Protein 1EOM (pdb70)

Secondary structure (DSSP, 8-state):
--EEEEEEE-S-SSTTS-GGG--SS--EEEEESS-HHHHH-TTSS-TTSGGGTTSSSHHHHHHHHHHHHTTT-EEEEEEE--GGGGSSSGGGSSSHHHHHHHHIIIIIIIT--SEEEEE-----PPPSSPPPP--HHHHSSSS--TTS----HHHHHHHHHHTTTSSTTSSSS-EEEEEE-TTSTTHHHHHHHHTTT-SEEEE--TT--HHHHHHHHHHHHHTS---GGGEEEEE-TTTSS-HHHHHHHHH---TTS---EEEETTGGG-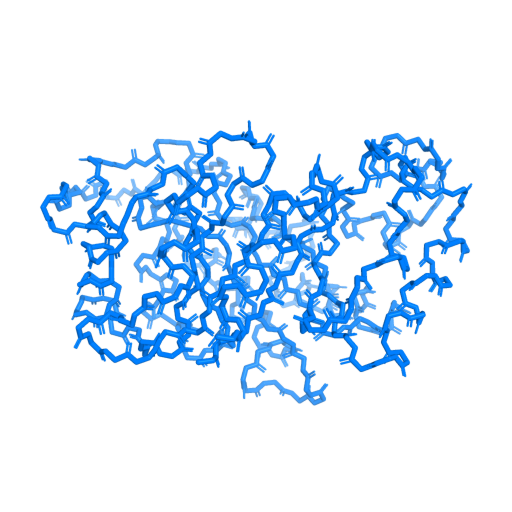HHHHHHHHHHHH-

Structure (mmCIF, N/CA/C/O backbone):
data_1EOM
#
_entry.id   1EOM
#
_cell.length_a   68.994
_cell.length_b   117.456
_cell.length_c   40.156
_cell.angle_alpha   90.00
_cell.angle_beta   90.00
_cell.angle_gamma   90.00
#
_symmetry.space_group_name_H-M   'P 21 21 21'
#
loop_
_entity.id
_entity.type
_entity.pdbx_description
1 polymer 'ENDO-BETA-N-ACETYLGLUCOSAMINIDASE F3'
2 branched beta-D-galactopyranose-(1-4)-2-acetamido-2-deoxy-beta-D-glucopyranose-(1-2)-alpha-D-mannopyranose-(1-3)-[beta-D-galactopyranose-(1-4)-2-acetamido-2-deoxy-beta-D-glucopyranose-(1-2)-alpha-D-mannopyranose-(1-6)]alpha-D-mannopyranose-(1-4)-2-acetamido-2-deoxy-beta-D-glucopyranose
3 non-polymer 'SULFATE ION'
4 water water
#
loop_
_atom_site.group_PDB
_atom_site.id
_atom_site.type_symbol
_atom_site.label_atom_id
_atom_site.label_alt_id
_atom_site.label_comp_id
_atom_site.label_asym_id
_atom_site.label_entity_id
_atom_site.label_seq_id
_atom_site.pdbx_PDB_ins_code
_atom_site.Cartn_x
_atom_site.Cartn_y
_atom_site.Cartn_z
_atom_site.occupancy
_atom_site.B_iso_or_equiv
_atom_site.auth_seq_id
_atom_site.auth_comp_id
_atom_site.auth_asym_id
_atom_site.auth_atom_id
_atom_site.pdbx_PDB_model_num
ATOM 1 N N . ASN A 1 8 ? -3.502 62.766 -1.347 1.00 40.34 8 ASN A N 1
ATOM 2 C CA . ASN A 1 8 ? -2.751 63.976 -0.880 1.00 39.14 8 ASN A CA 1
ATOM 3 C C . ASN A 1 8 ? -3.664 65.199 -0.838 1.00 36.81 8 ASN A C 1
ATOM 4 O O . ASN A 1 8 ? -3.748 65.954 -1.800 1.00 39.13 8 ASN A O 1
ATOM 9 N N . GLY A 1 9 ? -4.331 65.419 0.280 1.00 33.52 9 GLY A N 1
ATOM 10 C CA . GLY A 1 9 ? -5.217 66.550 0.339 1.00 27.08 9 GLY A CA 1
ATOM 11 C C . GLY A 1 9 ? -4.562 67.776 0.925 1.00 24.76 9 GLY A C 1
ATOM 12 O O . GLY A 1 9 ? -3.356 67.827 1.216 1.00 23.68 9 GLY A O 1
ATOM 13 N N . VAL A 1 10 ? -5.395 68.775 1.120 1.00 20.58 10 VAL A N 1
ATOM 14 C CA . VAL A 1 10 ? -4.958 70.015 1.688 1.00 19.08 10 VAL A CA 1
ATOM 15 C C . VAL A 1 10 ? -4.920 69.840 3.193 1.00 19.75 10 VAL A C 1
ATOM 16 O O . VAL A 1 10 ? -5.582 68.954 3.734 1.00 16.46 10 VAL A O 1
ATOM 20 N N . CYS A 1 11 ? -4.113 70.660 3.860 1.00 18.47 11 CYS A N 1
ATOM 21 C CA . CYS A 1 11 ? -4.044 70.636 5.306 1.00 17.78 11 CYS A CA 1
ATOM 22 C C . CYS A 1 11 ? -4.287 72.088 5.697 1.00 18.53 11 CYS A C 1
ATOM 23 O O . CYS A 1 11 ? -3.423 72.960 5.472 1.00 16.58 11 CYS A O 1
ATOM 26 N N . ILE A 1 12 ? -5.452 72.342 6.287 1.00 15.45 12 ILE A N 1
ATOM 27 C CA . ILE A 1 12 ? -5.846 73.677 6.653 1.00 13.92 12 ILE A CA 1
ATOM 28 C C . ILE A 1 12 ? -5.747 73.798 8.142 1.00 14.75 12 ILE A C 1
ATOM 29 O O . ILE A 1 12 ? -6.387 73.039 8.874 1.00 16.00 12 ILE A O 1
ATOM 34 N N . ALA A 1 13 ? -4.960 74.764 8.601 1.00 13.90 13 ALA A N 1
ATOM 35 C CA . ALA A 1 13 ? -4.753 74.928 10.027 1.00 13.06 13 ALA A CA 1
ATOM 36 C C . ALA A 1 13 ? -5.452 76.084 10.656 1.00 14.77 13 ALA A C 1
ATOM 37 O O . ALA A 1 13 ? -5.299 77.230 10.258 1.00 16.20 13 ALA A O 1
ATOM 39 N N . TYR A 1 14 ? -6.239 75.777 11.662 1.00 15.21 14 TYR A N 1
ATOM 40 C CA . TYR A 1 14 ? -6.904 76.835 12.393 1.00 15.66 14 TYR A CA 1
ATOM 41 C C . TYR A 1 14 ? -5.885 77.312 13.417 1.00 15.26 14 TYR A C 1
ATOM 42 O O . TYR A 1 14 ? -5.173 76.496 14.026 1.00 14.79 14 TYR A O 1
ATOM 51 N N . TYR A 1 15 ? -5.761 78.622 13.586 1.00 14.52 15 TYR A N 1
ATOM 52 C CA . TYR A 1 15 ? -4.881 79.129 14.635 1.00 13.11 15 TYR A CA 1
ATOM 53 C C . TYR A 1 15 ? -5.783 80.069 15.440 1.00 13.98 15 TYR A C 1
ATOM 54 O O . TYR A 1 15 ? -6.157 81.146 14.972 1.00 11.94 15 TYR A O 1
ATOM 63 N N . ILE A 1 16 ? -6.193 79.636 16.624 1.00 13.27 16 ILE A N 1
ATOM 64 C CA . ILE A 1 16 ? -7.046 80.477 17.428 1.00 13.17 16 ILE A CA 1
ATOM 65 C C . ILE A 1 16 ? -6.104 81.403 18.183 1.00 14.25 16 ILE A C 1
ATOM 66 O O . ILE A 1 16 ? -5.108 80.999 18.818 1.00 15.25 16 ILE A O 1
ATOM 71 N N . THR A 1 17 ? -6.423 82.664 18.060 1.00 14.26 17 THR A N 1
ATOM 72 C CA . THR A 1 17 ? -5.610 83.723 18.587 1.00 16.50 17 THR A CA 1
ATOM 73 C C . THR A 1 17 ? -5.860 84.109 20.036 1.00 17.47 17 THR A C 1
ATOM 74 O O . THR A 1 17 ? -5.581 85.246 20.401 1.00 16.71 17 THR A O 1
ATOM 78 N N . ASP A 1 18 ? -6.356 83.178 20.862 1.00 17.74 18 ASP A N 1
ATOM 79 C CA . ASP A 1 18 ? -6.664 83.514 22.258 1.00 17.51 18 ASP A CA 1
ATOM 80 C C . ASP A 1 18 ? -5.513 83.371 23.234 1.00 18.85 18 ASP A C 1
ATOM 81 O O . 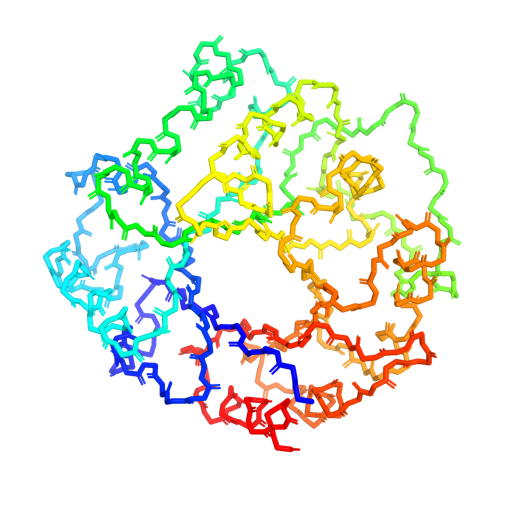ASP A 1 18 ? -5.748 83.284 24.431 1.00 19.45 18 ASP A O 1
ATOM 86 N N . GLY A 1 19 ? -4.279 83.311 22.738 1.00 19.33 19 GLY A N 1
ATOM 87 C CA . GLY A 1 19 ? -3.150 83.207 23.644 1.00 19.19 19 GLY A CA 1
ATOM 88 C C . GLY A 1 19 ? -2.802 81.833 24.179 1.00 20.57 19 GLY A C 1
ATOM 89 O O . GLY A 1 19 ? -1.826 81.675 24.898 1.00 19.93 19 GLY A O 1
ATOM 90 N N . ARG A 1 20 ? -3.556 80.809 23.826 1.00 19.78 20 ARG A N 1
ATOM 91 C CA . ARG A 1 20 ? -3.211 79.498 24.355 1.00 19.55 20 ARG A CA 1
ATOM 92 C C . ARG A 1 20 ? -1.872 79.056 23.787 1.00 20.56 20 ARG A C 1
ATOM 93 O O . ARG A 1 20 ? -1.507 79.457 22.675 1.00 20.55 20 ARG A O 1
ATOM 101 N N . ASN A 1 21 ? -1.143 78.224 24.528 1.00 20.43 21 ASN A N 1
ATOM 102 C CA . ASN A 1 21 ? 0.139 77.688 24.034 1.00 22.81 21 ASN A CA 1
ATOM 103 C C . ASN A 1 21 ? 0.926 78.798 23.321 1.00 20.35 21 ASN A C 1
ATOM 104 O O . ASN A 1 21 ? 1.425 78.605 22.212 1.00 19.51 21 ASN A O 1
ATOM 109 N N . PRO A 1 22 ? 1.090 79.956 23.992 1.00 21.32 22 PRO A N 1
ATOM 110 C CA . PRO A 1 22 ? 1.788 81.158 23.496 1.00 20.48 22 PRO A CA 1
ATOM 111 C C . PRO A 1 22 ? 3.111 80.994 22.784 1.00 20.33 22 PRO A C 1
ATOM 112 O O . PRO A 1 22 ? 3.379 81.721 21.852 1.00 21.65 22 PRO A O 1
ATOM 116 N N . THR A 1 23 ? 3.947 80.055 23.200 1.00 21.44 23 THR A N 1
ATOM 117 C CA . THR A 1 23 ? 5.224 79.902 22.518 1.00 21.42 23 THR A CA 1
ATOM 118 C C . THR A 1 23 ? 5.011 79.449 21.078 1.00 21.46 23 THR A C 1
ATOM 119 O O . THR A 1 23 ? 5.903 79.583 20.259 1.00 19.17 23 THR A O 1
ATOM 123 N N . PHE A 1 24 ? 3.836 78.911 20.754 1.00 21.98 24 PHE A N 1
ATOM 124 C CA . PHE A 1 24 ? 3.599 78.500 19.362 1.00 19.96 24 PHE A CA 1
ATOM 125 C C . PHE A 1 24 ? 2.926 79.656 18.654 1.00 19.57 24 PHE A C 1
ATOM 126 O O . PHE A 1 24 ? 1.697 79.816 18.657 1.00 19.64 24 PHE A O 1
ATOM 134 N N . LYS A 1 25 ? 3.772 80.482 18.077 1.00 18.51 25 LYS A N 1
ATOM 135 C CA . LYS A 1 25 ? 3.344 81.663 17.376 1.00 19.10 25 LYS A CA 1
ATOM 136 C C . LYS A 1 25 ? 2.772 81.308 16.045 1.00 19.26 25 LYS A C 1
ATOM 137 O O . LYS A 1 25 ? 3.066 80.235 15.502 1.00 20.67 25 LYS A O 1
ATOM 143 N N . LEU A 1 26 ? 1.955 82.221 15.538 1.00 18.88 26 LEU A N 1
ATOM 144 C CA . LEU A 1 26 ? 1.326 82.080 14.237 1.00 18.77 26 LEU A CA 1
ATOM 145 C C . LEU A 1 26 ? 2.402 81.757 13.187 1.00 19.93 26 LEU A C 1
ATOM 146 O O . LEU A 1 26 ? 2.216 80.868 12.350 1.00 20.26 26 LEU A O 1
ATOM 151 N N . LYS A 1 27 ? 3.547 82.438 13.257 1.00 19.79 27 LYS A N 1
ATOM 152 C CA . LYS A 1 27 ? 4.615 82.193 12.287 1.00 21.41 27 LYS A CA 1
ATOM 153 C C . LYS A 1 27 ? 5.259 80.823 12.487 1.00 21.29 27 LYS A C 1
ATOM 154 O O . LYS A 1 27 ? 6.016 80.380 11.652 1.00 21.80 27 LYS A O 1
ATOM 160 N N . ASP A 1 28 ? 4.949 80.135 13.576 1.00 19.93 28 ASP A N 1
ATOM 161 C CA . ASP A 1 28 ? 5.553 78.829 13.747 1.00 21.16 28 ASP A CA 1
ATOM 162 C C . ASP A 1 28 ? 4.830 77.722 13.024 1.00 19.80 28 ASP A C 1
ATOM 163 O O . ASP A 1 28 ? 5.237 76.567 13.113 1.00 19.54 28 ASP A O 1
ATOM 168 N N . ILE A 1 29 ? 3.764 78.066 12.307 1.00 17.44 29 ILE A N 1
ATOM 169 C CA . ILE A 1 29 ? 3.034 77.067 11.528 1.00 18.33 29 ILE A CA 1
ATOM 170 C C . ILE A 1 29 ? 4.071 76.366 10.681 1.00 17.86 29 ILE A C 1
ATOM 171 O O . ILE A 1 29 ? 4.754 76.984 9.891 1.00 18.67 29 ILE A O 1
ATOM 176 N N . PRO A 1 30 ? 4.194 75.054 10.836 1.00 18.52 30 PRO A N 1
ATOM 177 C CA . PRO A 1 30 ? 5.192 74.309 10.071 1.00 19.66 30 PRO A CA 1
ATOM 178 C C . PRO A 1 30 ? 4.889 74.178 8.598 1.00 20.20 30 PRO A C 1
ATOM 179 O O . PRO A 1 30 ? 3.874 74.671 8.124 1.00 18.45 30 PRO A O 1
ATOM 183 N N . ASP A 1 31 ? 5.792 73.521 7.875 1.00 20.11 31 ASP A N 1
ATOM 184 C CA . ASP A 1 31 ? 5.585 73.308 6.451 1.00 20.98 31 ASP A CA 1
ATOM 185 C C . ASP A 1 31 ? 4.548 72.205 6.234 1.00 21.15 31 ASP A C 1
ATOM 186 O O . ASP A 1 31 ? 4.114 71.534 7.173 1.00 19.19 31 ASP A O 1
ATOM 191 N N . LYS A 1 32 ? 4.197 72.003 4.975 1.00 21.15 32 LYS A N 1
ATOM 192 C CA . LYS A 1 32 ? 3.179 71.033 4.610 1.00 22.75 32 LYS A CA 1
ATOM 193 C C . LYS A 1 32 ? 1.790 71.428 5.175 1.00 19.71 32 LYS A C 1
ATOM 194 O O . LYS A 1 32 ? 0.923 70.598 5.312 1.00 18.38 32 LYS A O 1
ATOM 200 N N . VAL A 1 33 ? 1.622 72.708 5.512 1.00 18.13 33 VAL A N 1
ATOM 201 C CA . VAL A 1 33 ? 0.341 73.256 5.962 1.00 17.02 33 VAL A CA 1
ATOM 202 C C . VAL A 1 33 ? 0.057 74.321 4.905 1.00 17.23 33 VAL A C 1
ATOM 203 O O . VAL A 1 33 ? 0.797 75.297 4.770 1.00 19.61 33 VAL A O 1
ATOM 207 N N . ASP A 1 34 ? -0.987 74.083 4.129 1.00 17.07 34 ASP A N 1
ATOM 208 C CA . ASP A 1 34 ? -1.395 74.915 3.008 1.00 18.76 34 ASP A CA 1
ATOM 209 C C . ASP A 1 34 ? -2.009 76.237 3.364 1.00 19.43 34 ASP A C 1
ATOM 210 O O . ASP A 1 34 ? -1.755 77.255 2.718 1.00 20.59 34 ASP A O 1
ATOM 215 N N . MET A 1 35 ? -2.857 76.218 4.375 1.00 19.43 35 MET A N 1
ATOM 216 C CA . MET A 1 35 ? -3.547 77.435 4.757 1.00 18.53 35 MET A CA 1
ATOM 217 C C . MET A 1 35 ? -3.715 77.461 6.236 1.00 17.77 35 MET A C 1
ATOM 218 O O . MET A 1 35 ? -3.750 76.418 6.882 1.00 16.81 35 MET A O 1
ATOM 223 N N . VAL A 1 36 ? -3.820 78.675 6.744 1.00 16.14 36 VAL A N 1
ATOM 224 C CA . VAL A 1 36 ? -4.024 78.912 8.143 1.00 15.98 36 VAL A CA 1
ATOM 225 C C . VAL A 1 36 ? -5.228 79.838 8.179 1.00 16.25 36 VAL A C 1
ATOM 226 O O . VAL A 1 36 ? -5.319 80.793 7.401 1.00 15.76 36 VAL A O 1
ATOM 230 N N . ILE A 1 37 ? -6.163 79.532 9.066 1.00 15.21 37 ILE A N 1
ATOM 231 C CA . ILE A 1 37 ? -7.339 80.366 9.232 1.00 15.26 37 ILE A CA 1
ATOM 232 C C . ILE A 1 37 ? -7.205 81.026 10.606 1.00 17.35 37 ILE A C 1
ATOM 233 O O . ILE A 1 37 ? -7.151 80.320 11.655 1.00 15.24 37 ILE A O 1
ATOM 238 N N . LEU A 1 38 ? -7.128 82.358 10.600 1.00 14.16 38 LEU A N 1
ATOM 239 C CA . LEU A 1 38 ? -7.067 83.114 11.844 1.00 15.79 38 LEU A CA 1
ATOM 240 C C . LEU A 1 38 ? -8.469 82.965 12.428 1.00 14.69 38 LEU A C 1
ATOM 241 O O . LEU A 1 38 ? -9.473 83.314 11.770 1.00 13.46 38 LEU A O 1
ATOM 246 N N . PHE A 1 39 ? -8.521 82.515 13.678 1.00 13.22 39 PHE A N 1
ATOM 247 C CA . PHE A 1 39 ? -9.784 82.232 14.350 1.00 14.12 39 PHE A CA 1
ATOM 248 C C . PHE A 1 39 ? -9.849 82.805 15.748 1.00 15.29 39 PHE A C 1
ATOM 249 O O . PHE A 1 39 ? -8.849 82.819 16.473 1.00 15.79 39 PHE A O 1
ATOM 257 N N . GLY A 1 40 ? -11.047 83.220 16.138 1.00 13.82 40 GLY A N 1
ATOM 258 C CA . GLY A 1 40 ? -11.244 83.815 17.446 1.00 15.40 40 GLY A CA 1
ATOM 259 C C . GLY A 1 40 ? -11.262 85.294 17.132 1.00 16.55 40 GLY A C 1
ATOM 260 O O . GLY A 1 40 ? -12.282 85.963 17.272 1.00 14.29 40 GLY A O 1
ATOM 261 N N . LEU A 1 41 ? -10.121 85.784 16.641 1.00 18.28 41 LEU A N 1
ATOM 262 C CA . LEU A 1 41 ? -9.991 87.192 16.244 1.00 18.23 41 LEU A CA 1
ATOM 263 C C . LEU A 1 41 ? -11.181 87.496 15.331 1.00 17.83 41 LEU A C 1
ATOM 264 O O . LEU A 1 41 ? -11.485 86.724 14.434 1.00 17.52 41 LEU A O 1
ATOM 269 N N . LYS A 1 42 ? -11.838 88.622 15.561 1.00 17.49 42 LYS A N 1
ATOM 270 C CA . LYS A 1 42 ? -12.986 89.017 14.767 1.00 16.43 42 LYS A CA 1
ATOM 271 C C . LYS A 1 42 ? -12.573 90.074 13.730 1.00 17.80 42 LYS A C 1
ATOM 272 O O . LYS A 1 42 ? -11.651 90.889 13.959 1.00 14.77 42 LYS A O 1
ATOM 278 N N . TYR A 1 43 ? -13.263 90.075 12.594 1.00 16.84 43 TYR A N 1
ATOM 279 C CA . TYR A 1 43 ? -12.940 91.009 11.543 1.00 15.59 43 TYR A CA 1
ATOM 280 C C . TYR A 1 43 ? -13.079 92.455 11.997 1.00 16.55 43 TYR A C 1
ATOM 281 O O . TYR A 1 43 ? -12.406 93.329 11.472 1.00 17.57 43 TYR A O 1
ATOM 290 N N . TRP A 1 44 ? -13.939 92.718 12.978 1.00 18.57 44 TRP A N 1
ATOM 291 C CA . TRP A 1 44 ? -14.108 94.096 13.418 1.00 18.41 44 TRP A CA 1
ATOM 292 C C . TRP A 1 44 ? -12.864 94.582 14.187 1.00 18.84 44 TRP A C 1
ATOM 293 O O . TRP A 1 44 ? -12.651 95.771 14.362 1.00 16.93 44 TRP A O 1
ATOM 304 N N . SER A 1 45 ? -12.030 93.644 14.627 1.00 18.67 45 SER A N 1
ATOM 305 C CA . SER A 1 45 ? -10.792 94.005 15.309 1.00 19.25 45 SER A CA 1
ATOM 306 C C . SER A 1 45 ? -9.780 94.343 14.212 1.00 19.38 45 SER A C 1
ATOM 307 O O . SER A 1 45 ? -8.918 95.212 14.394 1.00 19.41 45 SER A O 1
ATOM 310 N N . LEU A 1 46 ? -9.870 93.649 13.080 1.00 18.25 46 LEU A N 1
ATOM 311 C CA . LEU A 1 46 ? -8.965 93.943 11.978 1.00 19.93 46 LEU A CA 1
ATOM 312 C C . LEU A 1 46 ? -9.397 95.296 11.427 1.00 20.63 46 LEU A C 1
ATOM 313 O O . LEU A 1 46 ? -8.578 96.094 10.978 1.00 19.77 46 LEU A O 1
ATOM 318 N N . GLN A 1 47 ? -10.700 95.546 11.474 1.00 21.62 47 GLN A N 1
ATOM 319 C CA . GLN A 1 47 ? -11.249 96.795 10.957 1.00 22.48 47 GLN A CA 1
ATOM 320 C C . GLN A 1 47 ? -10.788 97.968 11.808 1.00 23.97 47 GLN A C 1
ATOM 321 O O . GLN A 1 47 ? -10.212 98.928 11.302 1.00 23.78 47 GLN A O 1
ATOM 327 N N . ASP A 1 48 ? -11.038 97.892 13.107 1.00 23.90 48 ASP A N 1
ATOM 328 C CA . ASP A 1 48 ? -10.626 98.964 14.008 1.00 23.94 48 ASP A CA 1
ATOM 329 C C . ASP A 1 48 ? -9.721 98.328 15.058 1.00 22.78 48 ASP A C 1
ATOM 330 O O . ASP A 1 48 ? -10.193 97.756 16.037 1.00 22.11 48 ASP A O 1
ATOM 335 N N . THR A 1 49 ? -8.415 98.444 14.842 1.00 23.38 49 THR A N 1
ATOM 336 C CA . THR A 1 49 ? -7.433 97.833 15.726 1.00 23.75 49 THR A CA 1
ATOM 337 C C . THR A 1 49 ? -7.287 98.449 17.109 1.00 23.26 49 THR A C 1
ATOM 338 O O . THR A 1 49 ? -6.586 97.894 17.953 1.00 22.68 49 THR A O 1
ATOM 342 N N . THR A 1 50 ? -7.922 99.586 17.334 1.00 21.79 50 THR A N 1
ATOM 343 C CA . THR A 1 50 ? -7.791 100.246 18.611 1.00 24.55 50 THR A CA 1
ATOM 344 C C . THR A 1 50 ? -8.727 99.718 19.698 1.00 25.24 50 THR A C 1
ATOM 345 O O . THR A 1 50 ? -8.541 100.042 20.866 1.00 23.27 50 THR A O 1
ATOM 349 N N . LYS A 1 51 ? -9.725 98.911 19.344 1.00 23.95 51 LYS A N 1
ATOM 350 C CA . LYS A 1 51 ? -10.649 98.456 20.385 1.00 26.02 51 LYS A CA 1
ATOM 351 C C . LYS A 1 51 ? -10.175 97.299 21.272 1.00 24.52 51 LYS A C 1
ATOM 352 O O . LYS A 1 51 ? -10.395 97.310 22.471 1.00 25.41 51 LYS A O 1
ATOM 358 N N . LEU A 1 52 ? -9.503 96.314 20.698 1.00 21.92 52 LEU A N 1
ATOM 359 C CA . LEU A 1 52 ? -9.046 95.187 21.487 1.00 21.60 52 LEU A CA 1
ATOM 360 C C . LEU A 1 52 ? -7.544 95.312 21.671 1.00 19.72 52 LEU A C 1
ATOM 361 O O . LEU A 1 52 ? -6.780 95.188 20.717 1.00 22.12 52 LEU A O 1
ATOM 366 N N . PRO A 1 53 ? -7.097 95.552 22.900 1.00 19.71 53 PRO A N 1
ATOM 367 C CA . PRO A 1 53 ? -5.650 95.684 23.075 1.00 19.38 53 PRO A CA 1
ATOM 368 C C . PRO A 1 53 ? -4.933 94.404 22.689 1.00 18.51 53 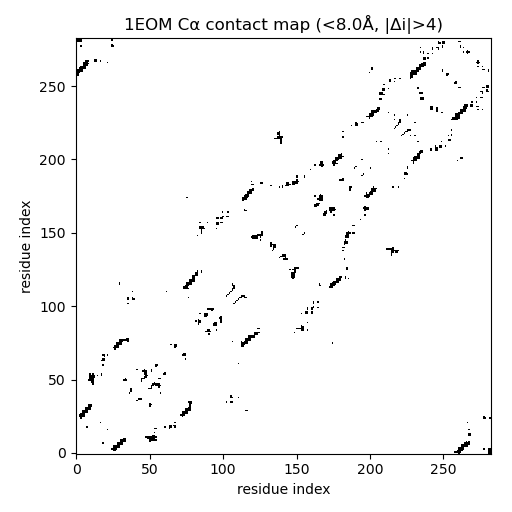PRO A C 1
ATOM 369 O O . PRO A 1 53 ? -5.402 93.303 22.965 1.00 17.82 53 PRO A O 1
ATOM 373 N N . GLY A 1 54 ? -3.798 94.572 22.023 1.00 19.26 54 GLY A N 1
ATOM 374 C CA . GLY A 1 54 ? -3.001 93.438 21.617 1.00 17.17 54 GLY A CA 1
ATOM 375 C C . GLY A 1 54 ? -2.546 92.723 22.871 1.00 19.84 54 GLY A C 1
ATOM 376 O O . G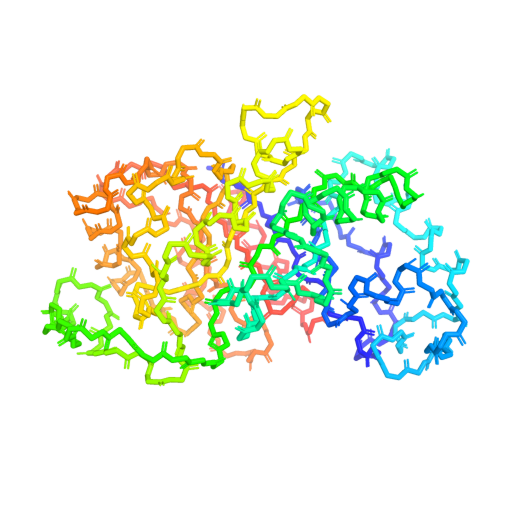LY A 1 54 ? -2.358 93.340 23.944 1.00 15.75 54 GLY A O 1
ATOM 377 N N . GLY A 1 55 ? -2.397 91.411 22.737 1.00 19.07 55 GLY A N 1
ATOM 378 C CA . GLY A 1 55 ? -1.961 90.602 23.849 1.00 19.57 55 GLY A CA 1
ATOM 379 C C . GLY A 1 55 ? -3.085 90.267 24.799 1.00 20.16 55 GLY A C 1
ATOM 380 O O . GLY A 1 55 ? -2.835 89.636 25.813 1.00 20.82 55 GLY A O 1
ATOM 381 N N . THR A 1 56 ? -4.312 90.684 24.489 1.00 19.11 56 THR A N 1
ATOM 382 C CA . THR A 1 56 ? -5.436 90.384 25.371 1.00 18.34 56 THR A CA 1
ATOM 383 C C . THR A 1 56 ? -6.631 89.828 24.542 1.00 19.23 56 THR A C 1
ATOM 384 O O . THR A 1 56 ? -6.743 90.110 23.342 1.00 19.30 56 THR A O 1
ATOM 388 N N . GLY A 1 57 ? -7.515 89.067 25.190 1.00 17.69 57 GLY A N 1
ATOM 389 C CA . GLY A 1 57 ? -8.669 88.482 24.514 1.00 18.25 57 GLY A CA 1
ATOM 390 C C . GLY A 1 57 ? -8.318 87.744 23.220 1.00 16.46 57 GLY A C 1
ATOM 391 O O . GLY A 1 57 ? -7.401 86.923 23.199 1.00 17.24 57 GLY A O 1
ATOM 392 N N . MET A 1 58 ? -9.028 88.039 22.141 1.00 17.24 58 MET A N 1
ATOM 393 C CA . MET A 1 58 ? -8.741 87.382 20.857 1.00 18.36 58 MET A CA 1
ATOM 394 C C . MET A 1 58 ? -7.470 87.925 20.152 1.00 19.57 58 MET A C 1
ATOM 395 O O . MET A 1 58 ? -7.211 87.656 18.964 1.00 19.41 58 MET A O 1
ATOM 400 N N . MET A 1 59 ? -6.685 88.708 20.886 1.00 19.64 59 MET A N 1
ATOM 401 C CA . MET A 1 59 ? -5.425 89.206 20.361 1.00 17.41 59 MET A CA 1
ATOM 402 C C . MET A 1 59 ? -4.397 88.701 21.369 1.00 19.86 59 MET A C 1
ATOM 403 O O . MET A 1 59 ? -3.223 89.092 21.388 1.00 19.11 59 MET A O 1
ATOM 408 N N . GLY A 1 60 ? -4.855 87.791 22.215 1.00 19.46 60 GLY A N 1
ATOM 409 C CA . GLY A 1 60 ? -3.976 87.256 23.234 1.00 19.47 60 GLY A CA 1
ATOM 410 C C . GLY A 1 60 ? -2.753 86.568 22.682 1.00 20.31 60 GLY A C 1
ATOM 411 O O . GLY A 1 60 ? -1.715 86.452 23.365 1.00 18.90 60 GLY A O 1
ATOM 412 N N . SER A 1 61 ? -2.860 86.097 21.445 1.00 19.58 61 SER A N 1
ATOM 413 C CA . SER A 1 61 ? -1.729 85.412 20.841 1.00 17.93 61 SER A CA 1
ATOM 414 C C . SER A 1 61 ? -0.619 86.303 20.310 1.00 17.22 61 SER A C 1
ATOM 415 O O . SER A 1 61 ? 0.401 85.795 19.884 1.00 17.32 61 SER A O 1
ATOM 418 N N . PHE A 1 62 ? -0.815 87.611 20.324 1.00 16.72 62 PHE A N 1
ATOM 419 C CA . PHE A 1 62 ? 0.190 88.533 19.788 1.00 18.60 62 PHE A CA 1
ATOM 420 C C . PHE A 1 62 ? 0.526 89.647 20.746 1.00 19.86 62 PHE A C 1
ATOM 421 O O . PHE A 1 62 ? -0.280 90.030 21.577 1.00 19.78 62 PHE A O 1
ATOM 429 N N . LYS A 1 63 ? 1.725 90.181 20.601 1.00 21.89 63 LYS A N 1
ATOM 430 C CA . LYS A 1 63 ? 2.188 91.269 21.453 1.00 22.21 63 LYS A CA 1
ATOM 431 C C . LYS A 1 63 ? 1.510 92.561 21.060 1.00 20.96 63 LYS A C 1
ATOM 432 O O . LYS A 1 63 ? 1.337 93.464 21.877 1.00 22.49 63 LYS A O 1
ATOM 438 N N . SER A 1 64 ? 1.102 92.640 19.804 1.00 19.67 64 SER A N 1
ATOM 439 C CA . SER A 1 64 ? 0.511 93.875 19.290 1.00 20.32 64 SER A CA 1
ATOM 440 C C . SER A 1 64 ? -0.054 93.570 17.926 1.00 18.85 64 SER A C 1
ATOM 441 O O . SER A 1 64 ? 0.129 92.473 17.402 1.00 18.49 64 SER A O 1
ATOM 444 N N . TYR A 1 65 ? -0.720 94.545 17.336 1.00 18.04 65 TYR A N 1
ATOM 445 C CA . TYR A 1 65 ? -1.244 94.315 16.002 1.00 20.36 65 TYR A CA 1
ATOM 446 C C . TYR A 1 65 ? -0.091 94.223 15.003 1.00 22.22 65 TYR A C 1
ATOM 447 O O . TYR A 1 65 ? -0.189 93.498 14.012 1.00 23.54 65 TYR A O 1
ATOM 456 N N . LYS A 1 66 ? 1.011 94.926 15.279 1.00 21.38 66 LYS A N 1
ATOM 457 C CA . LYS A 1 66 ? 2.159 94.897 14.377 1.00 22.40 66 LYS A CA 1
ATOM 458 C C . LYS A 1 66 ? 2.735 93.482 14.370 1.00 20.95 66 LYS A C 1
ATOM 459 O O . LYS A 1 66 ? 3.104 92.937 13.327 1.00 20.96 66 LYS A O 1
ATOM 465 N N . ASP A 1 67 ? 2.790 92.878 15.544 1.00 19.04 67 ASP A N 1
ATOM 466 C CA . ASP A 1 67 ? 3.301 91.517 15.650 1.00 19.90 67 ASP A CA 1
ATOM 467 C C . ASP A 1 67 ? 2.422 90.581 14.787 1.00 17.50 67 ASP A C 1
ATOM 468 O O . ASP A 1 67 ? 2.920 89.768 14.023 1.00 19.08 67 ASP A O 1
ATOM 473 N N . LEU A 1 68 ? 1.119 90.726 14.909 1.00 18.26 68 LEU A N 1
ATOM 474 C CA . LEU A 1 68 ? 0.157 89.929 14.146 1.00 20.14 68 LEU A CA 1
ATOM 475 C C . LEU A 1 68 ? 0.437 90.123 12.654 1.00 18.47 68 LEU A C 1
ATOM 476 O O . LEU A 1 68 ? 0.605 89.177 11.904 1.00 18.38 68 LEU A O 1
ATOM 481 N N . ASP A 1 69 ? 0.459 91.378 12.239 1.00 18.26 69 ASP A N 1
ATOM 482 C CA . ASP A 1 69 ? 0.679 91.707 10.829 1.00 18.48 69 ASP A CA 1
ATOM 483 C C . ASP A 1 69 ? 1.982 91.059 10.322 1.00 18.84 69 ASP A C 1
ATOM 484 O O . ASP A 1 69 ? 2.010 90.432 9.255 1.00 18.46 69 ASP A O 1
ATOM 489 N N . THR A 1 70 ? 3.050 91.179 11.099 1.00 15.86 70 THR A N 1
ATOM 490 C CA . THR A 1 70 ? 4.345 90.599 10.702 1.00 18.35 70 THR A CA 1
ATOM 491 C C . THR A 1 70 ? 4.346 89.071 10.563 1.00 15.99 70 THR A C 1
ATOM 492 O O . THR A 1 70 ? 4.913 88.510 9.628 1.00 13.44 70 THR A O 1
ATOM 496 N N . GLN A 1 71 ? 3.693 88.398 11.500 1.00 16.99 71 GLN A N 1
ATOM 497 C CA . GLN A 1 71 ? 3.665 86.945 11.452 1.00 19.53 71 GLN A CA 1
ATOM 498 C C . GLN A 1 71 ? 2.846 86.455 10.278 1.00 17.96 71 GLN A C 1
ATOM 499 O O . GLN A 1 71 ? 3.183 85.449 9.646 1.00 19.10 71 GLN A O 1
ATOM 505 N N . ILE A 1 72 ? 1.759 87.162 9.997 1.00 15.98 72 ILE A N 1
ATOM 506 C CA . ILE A 1 72 ? 0.943 86.795 8.845 1.00 14.96 72 ILE A CA 1
ATOM 507 C C . ILE A 1 72 ? 1.849 86.813 7.608 1.00 16.23 72 ILE A C 1
ATOM 508 O O . ILE A 1 72 ? 1.917 85.838 6.853 1.00 17.78 72 ILE A O 1
ATOM 513 N N . ARG A 1 73 ? 2.573 87.908 7.408 1.00 12.91 73 ARG A N 1
ATOM 514 C CA . ARG A 1 73 ? 3.404 87.975 6.215 1.00 17.13 73 ARG A CA 1
ATOM 515 C C . ARG A 1 73 ? 4.393 86.833 6.191 1.00 17.11 73 ARG A C 1
ATOM 516 O O . ARG A 1 73 ? 4.750 86.316 5.120 1.00 16.60 73 ARG A O 1
ATOM 524 N N . SER A 1 74 ? 4.851 86.461 7.383 1.00 17.00 74 SER A N 1
ATOM 525 C CA . SER A 1 74 ? 5.805 85.387 7.514 1.00 19.94 74 SER A CA 1
ATOM 526 C C . SER A 1 74 ? 5.248 84.117 6.903 1.00 18.88 74 SER A C 1
ATOM 527 O O . SER A 1 74 ? 5.955 83.381 6.232 1.00 21.01 74 SER A O 1
ATOM 530 N N . LEU A 1 75 ? 3.968 83.872 7.109 1.00 18.96 75 LEU A N 1
ATOM 531 C CA . LEU A 1 75 ? 3.352 82.680 6.527 1.00 19.58 75 LEU A CA 1
ATOM 532 C C . LEU A 1 75 ? 3.173 82.821 4.998 1.00 17.36 75 LEU A C 1
ATOM 533 O O . LEU A 1 75 ? 3.520 81.923 4.228 1.00 16.85 75 LEU A O 1
ATOM 538 N N . GLN A 1 76 ? 2.646 83.961 4.572 1.00 15.54 76 GLN A N 1
ATOM 539 C CA . GLN A 1 76 ? 2.376 84.181 3.150 1.00 16.79 76 GLN A CA 1
ATOM 540 C C . GLN A 1 76 ? 3.631 84.101 2.296 1.00 17.60 76 GLN A C 1
ATOM 541 O O . GLN A 1 76 ? 3.607 83.519 1.222 1.00 18.81 76 GLN A O 1
ATOM 547 N N . SER A 1 77 ? 4.732 84.661 2.789 1.00 17.96 77 SER A N 1
ATOM 548 C CA . SER A 1 77 ? 5.957 84.671 2.013 1.00 20.10 77 SER A CA 1
ATOM 549 C C . SER A 1 77 ? 6.520 83.261 1.866 1.00 19.54 77 SER A C 1
ATOM 550 O O . SER A 1 77 ? 7.364 82.986 1.007 1.00 20.36 77 SER A O 1
ATOM 553 N N . ARG A 1 78 ? 5.998 82.350 2.677 1.00 19.93 78 ARG A N 1
ATOM 554 C CA . ARG A 1 78 ? 6.387 80.959 2.588 1.00 19.63 78 ARG A CA 1
ATOM 555 C C . ARG A 1 78 ? 5.381 80.252 1.690 1.00 21.59 78 ARG A C 1
ATOM 556 O O . ARG A 1 78 ? 5.489 79.034 1.470 1.00 21.20 78 ARG A O 1
ATOM 564 N N . GLY A 1 79 ? 4.397 81.013 1.182 1.00 21.19 79 GLY A N 1
ATOM 565 C CA . GLY A 1 79 ? 3.393 80.429 0.305 1.00 19.78 79 GLY A CA 1
ATOM 566 C C . GLY A 1 79 ? 2.199 79.817 1.035 1.00 21.20 79 GLY A C 1
ATOM 567 O O . GLY A 1 79 ? 1.396 79.116 0.432 1.00 20.92 79 GLY A O 1
ATOM 568 N N . ILE A 1 80 ? 2.077 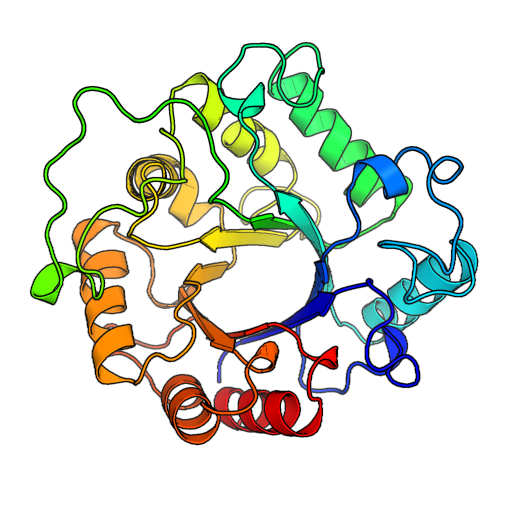80.064 2.331 1.00 20.09 80 ILE A N 1
ATOM 569 C CA . ILE A 1 80 ? 0.944 79.540 3.103 1.00 19.33 80 ILE A CA 1
ATOM 570 C C . ILE A 1 80 ? -0.154 80.604 3.000 1.00 20.65 80 ILE A C 1
ATOM 571 O O . ILE A 1 80 ? 0.102 81.777 3.302 1.00 20.94 80 ILE A O 1
ATOM 576 N N . LYS A 1 81 ? -1.355 80.217 2.587 1.00 19.19 81 LYS A N 1
ATOM 577 C CA . LYS A 1 81 ? -2.446 81.183 2.506 1.00 20.80 81 LYS A CA 1
ATOM 578 C C . LYS A 1 81 ? -3.008 81.450 3.902 1.00 19.77 81 LYS A C 1
ATOM 579 O O . LYS A 1 81 ? -3.173 80.532 4.692 1.00 19.31 81 LYS A O 1
ATOM 585 N N . VAL A 1 82 ? -3.315 82.703 4.201 1.00 18.96 82 VAL A N 1
ATOM 586 C CA . VAL A 1 82 ? -3.859 83.035 5.506 1.00 16.92 82 VAL A CA 1
ATOM 587 C C . VAL A 1 82 ? -5.260 83.605 5.301 1.00 17.58 82 VAL A C 1
ATOM 588 O O . VAL A 1 82 ? -5.431 84.616 4.620 1.00 18.58 82 VAL A O 1
ATOM 592 N N . LEU A 1 83 ? -6.259 82.939 5.877 1.00 16.68 83 LEU A N 1
ATOM 593 C CA . LEU A 1 83 ? -7.655 83.326 5.760 1.00 16.97 83 LEU A CA 1
ATOM 594 C C . LEU A 1 83 ? -8.188 83.830 7.082 1.00 16.90 83 LEU A C 1
ATOM 595 O O . LEU A 1 83 ? -7.703 83.448 8.153 1.00 16.75 83 LEU A O 1
ATOM 600 N N . GLN A 1 84 ? -9.210 84.670 7.005 1.00 15.51 84 GLN A N 1
ATOM 601 C CA . GLN A 1 84 ? -9.826 85.199 8.206 1.00 14.95 84 GLN A CA 1
ATOM 602 C C . GLN A 1 84 ? -11.144 84.466 8.418 1.00 14.34 84 GLN A C 1
ATOM 603 O O . GLN A 1 84 ? -11.910 84.230 7.476 1.00 13.60 84 GLN A O 1
ATOM 609 N N . ASN A 1 85 ? -11.387 84.070 9.653 1.00 13.51 85 ASN A N 1
ATOM 610 C CA . ASN A 1 85 ? -12.629 83.398 9.948 1.00 14.22 85 ASN A CA 1
ATOM 611 C C . ASN A 1 85 ? -13.707 84.462 10.071 1.00 13.81 85 ASN A C 1
ATOM 612 O O . ASN A 1 85 ? -13.494 85.513 10.695 1.00 15.52 85 ASN A O 1
ATOM 617 N N . ILE A 1 86 ? -14.853 84.199 9.473 1.00 13.98 86 ILE A N 1
ATOM 618 C CA . ILE A 1 86 ? -15.996 85.093 9.581 1.00 13.01 86 ILE A CA 1
ATOM 619 C C . ILE A 1 86 ? -17.142 84.231 10.088 1.00 14.12 86 ILE A C 1
ATOM 620 O O . ILE A 1 86 ? -17.478 83.216 9.473 1.00 14.39 86 ILE A O 1
ATOM 625 N N . ASP A 1 87 ? -17.752 84.633 11.205 1.00 13.79 87 ASP A N 1
ATOM 626 C CA . ASP A 1 87 ? -18.858 83.865 11.767 1.00 13.68 87 ASP A CA 1
ATOM 627 C C . ASP A 1 87 ? -20.199 84.317 11.239 1.00 15.00 87 ASP A C 1
ATOM 628 O O . ASP A 1 87 ? -20.397 85.521 11.025 1.00 16.26 87 ASP A O 1
ATOM 633 N N . ASP A 1 88 ? -21.122 83.376 11.027 1.00 14.08 88 ASP A N 1
ATOM 634 C CA . ASP A 1 88 ? -22.451 83.816 10.642 1.00 13.68 88 ASP A CA 1
ATOM 635 C C . ASP A 1 88 ? -23.039 84.407 11.925 1.00 14.37 88 ASP A C 1
ATOM 636 O O . ASP A 1 88 ? -22.594 84.118 13.045 1.00 13.33 88 ASP A O 1
ATOM 641 N N . ASP A 1 89 ? -24.034 85.253 11.738 1.00 15.85 89 ASP A N 1
ATOM 642 C CA . ASP A 1 89 ? -24.636 85.988 12.816 1.00 15.75 89 ASP A CA 1
ATOM 643 C C . ASP A 1 89 ? -26.090 86.245 12.467 1.00 15.77 89 ASP A C 1
ATOM 644 O O . ASP A 1 89 ? -26.434 86.376 11.293 1.00 16.97 89 ASP A O 1
ATOM 649 N N . VAL A 1 90 ? -26.932 86.342 13.486 1.00 16.12 90 VAL A N 1
ATOM 650 C CA . VAL A 1 90 ? -28.356 86.604 13.280 1.00 16.42 90 VAL A CA 1
ATOM 651 C C . VAL A 1 90 ? -28.567 87.862 12.415 1.00 16.90 90 VAL A C 1
ATOM 652 O O . VAL A 1 90 ? -29.567 87.960 11.706 1.00 15.98 90 VAL A O 1
ATOM 656 N N . SER A 1 91 ? -27.631 88.821 12.446 1.00 16.66 91 SER A N 1
ATOM 657 C CA . SER A 1 91 ? -27.796 90.016 11.605 1.00 14.64 91 SER A CA 1
ATOM 658 C C . SER A 1 91 ? -27.770 89.613 10.104 1.00 15.84 91 SER A C 1
ATOM 659 O O . SER A 1 91 ? -28.201 90.366 9.238 1.00 16.80 91 SER A O 1
ATOM 662 N N . TRP A 1 92 ? -27.248 88.435 9.786 1.00 12.98 92 TRP A N 1
ATOM 663 C CA . TRP A 1 92 ? -27.244 87.990 8.388 1.00 15.31 92 TRP A CA 1
ATOM 664 C C . TRP A 1 92 ? -28.687 87.775 7.904 1.00 14.61 92 TRP A C 1
ATOM 665 O O . TRP A 1 92 ? -28.960 87.844 6.714 1.00 17.38 92 TRP A O 1
ATOM 676 N N . GLN A 1 93 ? -29.596 87.474 8.828 1.00 14.92 93 GLN A N 1
ATOM 677 C CA . GLN A 1 93 ? -30.998 87.261 8.462 1.00 16.01 93 GLN A CA 1
ATOM 678 C C . GLN A 1 93 ? -31.808 88.572 8.349 1.00 15.85 93 GLN A C 1
ATOM 679 O O . GLN A 1 93 ? -32.991 88.540 8.061 1.00 14.08 93 GLN A O 1
ATOM 685 N N . SER A 1 94 ? -31.151 89.705 8.588 1.00 17.62 94 SER A N 1
ATOM 686 C CA . SER A 1 94 ? -31.787 91.024 8.533 1.00 17.31 94 SER A CA 1
ATOM 687 C C . SER A 1 94 ? -31.307 91.755 7.278 1.00 18.20 94 SER A C 1
ATOM 688 O O . SER A 1 94 ? -30.459 91.244 6.546 1.00 17.05 94 SER A O 1
ATOM 691 N N . SER A 1 95 ? -31.854 92.943 7.041 1.00 17.12 95 SER A N 1
ATOM 692 C CA . SER A 1 95 ? -31.465 93.723 5.898 1.00 19.25 95 SER A CA 1
ATOM 693 C C . SER A 1 95 ? -30.231 94.554 6.262 1.00 20.10 95 SER A C 1
ATOM 694 O O . SER A 1 95 ? -29.700 95.298 5.422 1.00 20.62 95 SER A O 1
ATOM 697 N N . LYS A 1 96 ? -29.760 94.420 7.511 1.00 20.67 96 LYS A N 1
ATOM 698 C CA . LYS A 1 96 ? -28.578 95.149 7.945 1.00 20.44 96 LYS A CA 1
ATOM 699 C C . LYS A 1 96 ? -27.484 94.219 8.495 1.00 21.69 96 LYS A C 1
ATOM 700 O O . LYS A 1 96 ? -27.013 94.374 9.640 1.00 19.40 96 LYS A O 1
ATOM 706 N N . PRO A 1 97 ? -27.035 93.264 7.672 1.00 20.20 97 PRO A N 1
ATOM 707 C CA . PRO A 1 97 ? -25.995 92.331 8.112 1.00 19.03 97 PRO A CA 1
ATOM 708 C C . PRO A 1 97 ? -24.720 93.038 8.619 1.00 19.48 97 PRO A C 1
ATOM 709 O O . PRO A 1 97 ? -24.174 93.933 7.955 1.00 18.52 97 PRO A O 1
ATOM 713 N N . GLY A 1 98 ? -24.250 92.615 9.784 1.00 16.76 98 GLY A N 1
ATOM 714 C CA . GLY A 1 98 ? -23.067 93.216 10.354 1.00 17.56 98 GLY A CA 1
ATOM 715 C C . GLY A 1 98 ? -23.312 94.674 10.691 1.00 17.84 98 GLY A C 1
ATOM 716 O O . GLY A 1 98 ? -22.390 95.397 11.029 1.00 17.13 98 GLY A O 1
ATOM 717 N N . GLY A 1 99 ? -24.559 95.106 10.602 1.00 18.75 99 GLY A N 1
ATOM 718 C CA . GLY A 1 99 ? -24.862 96.490 10.901 1.00 20.73 99 GLY A CA 1
ATOM 719 C C . GLY A 1 99 ? -24.576 97.366 9.699 1.00 23.28 99 GLY A C 1
ATOM 720 O O . GLY A 1 99 ? -24.513 98.596 9.805 1.00 23.27 99 GLY A O 1
ATOM 721 N N . PHE A 1 100 ? -24.363 96.735 8.547 1.00 22.10 100 PHE A N 1
ATOM 722 C CA . PHE A 1 100 ? -24.133 97.501 7.341 1.00 21.90 100 PHE A CA 1
ATOM 723 C C . PHE A 1 100 ? -25.461 97.723 6.665 1.00 22.09 100 PHE A C 1
ATOM 724 O O . PHE A 1 100 ? -26.472 97.137 7.070 1.00 21.07 100 PHE A O 1
ATOM 732 N N . ALA A 1 101 ? -25.476 98.569 5.645 1.00 21.33 101 ALA A N 1
ATOM 733 C CA . ALA A 1 101 ? -26.741 98.900 4.987 1.00 20.35 101 ALA A CA 1
ATOM 734 C C . ALA A 1 101 ? -27.404 97.802 4.147 1.00 20.04 101 ALA A C 1
ATOM 735 O O . ALA A 1 101 ? -28.593 97.847 3.918 1.00 19.87 101 ALA A O 1
ATOM 737 N N . SER A 1 102 ? -26.627 96.844 3.666 1.00 19.03 102 SER A N 1
ATOM 738 C CA . SER A 1 102 ? -27.157 95.757 2.865 1.00 16.65 102 SER A CA 1
ATOM 739 C C . SER A 1 102 ? -26.132 94.633 2.843 1.00 16.08 102 SER A C 1
ATOM 740 O O . SER A 1 102 ? -25.029 94.759 3.389 1.00 16.65 102 SER A O 1
ATOM 743 N N . ALA A 1 103 ? -26.478 93.530 2.216 1.00 16.16 103 ALA A N 1
ATOM 744 C CA . ALA A 1 103 ? -25.540 92.421 2.126 1.00 15.96 103 ALA A CA 1
ATOM 745 C C . ALA A 1 103 ? -24.388 92.868 1.209 1.00 16.91 103 ALA A C 1
ATOM 746 O O . ALA A 1 103 ? -23.257 92.448 1.396 1.00 15.85 103 ALA A O 1
ATOM 748 N N . ALA A 1 104 ? -24.677 93.728 0.220 1.00 16.01 104 ALA A N 1
ATOM 749 C CA . ALA A 1 104 ? -23.630 94.199 -0.695 1.00 15.77 104 ALA A CA 1
ATOM 750 C C . ALA A 1 104 ? -22.662 95.052 0.116 1.00 16.06 104 ALA A C 1
ATOM 751 O O . ALA A 1 104 ? -21.451 94.939 -0.029 1.00 15.26 104 ALA A O 1
ATOM 753 N N . ALA A 1 105 ? -23.211 95.897 0.980 1.00 16.05 105 ALA A N 1
ATOM 754 C CA . ALA A 1 105 ? -22.404 96.751 1.835 1.00 17.44 105 ALA A CA 1
ATOM 755 C C . ALA A 1 105 ? -21.533 95.880 2.779 1.00 17.07 105 ALA A C 1
ATOM 756 O O . ALA A 1 105 ? -20.343 96.130 2.961 1.00 18.74 105 ALA A O 1
ATOM 758 N N . TYR A 1 106 ? -22.140 94.856 3.359 1.00 17.85 106 TYR A N 1
ATOM 759 C CA . TYR A 1 106 ? -21.451 93.924 4.245 1.00 17.20 106 TYR A CA 1
ATOM 760 C C . TYR A 1 106 ? -20.307 93.264 3.469 1.00 17.76 106 TYR A C 1
ATOM 761 O O . TYR A 1 106 ? -19.144 93.227 3.928 1.00 18.36 106 TYR A O 1
ATOM 770 N N . GLY A 1 107 ? -20.642 92.750 2.286 1.00 18.12 107 GLY A N 1
ATOM 771 C CA . GLY A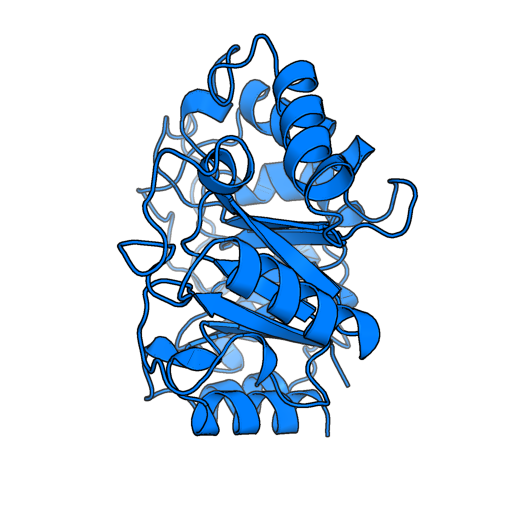 1 107 ? -19.646 92.125 1.439 1.00 18.15 107 GLY A CA 1
ATOM 772 C C . GLY A 1 107 ? -18.492 93.073 1.156 1.00 18.77 107 GLY A C 1
ATOM 773 O O . GLY A 1 107 ? -17.336 92.705 1.310 1.00 17.49 107 GLY A O 1
ATOM 774 N N . ASP A 1 108 ? -18.789 94.304 0.748 1.00 19.40 108 ASP A N 1
ATOM 775 C CA . ASP A 1 108 ? -17.710 95.249 0.476 1.00 19.43 108 ASP A CA 1
ATOM 776 C C . ASP A 1 108 ? -16.813 95.427 1.700 1.00 18.18 108 ASP A C 1
ATOM 777 O O . ASP A 1 108 ? -15.578 95.472 1.593 1.00 17.80 108 ASP A O 1
ATOM 785 N N . ALA A 1 109 ? -17.448 95.546 2.864 1.00 16.96 109 ALA A N 1
ATOM 786 C CA . ALA A 1 109 ? -16.722 95.759 4.118 1.00 16.05 109 ALA A CA 1
ATOM 787 C C . ALA A 1 109 ? -15.752 94.609 4.392 1.00 15.33 109 ALA A C 1
ATOM 788 O O . ALA A 1 109 ? -14.565 94.819 4.688 1.00 15.55 109 ALA A O 1
ATOM 790 N N . ILE A 1 110 ? -16.259 93.386 4.304 1.00 16.96 110 ILE A N 1
ATOM 791 C CA . ILE A 1 110 ? -15.408 92.233 4.549 1.00 15.48 110 ILE A CA 1
ATOM 792 C C . ILE A 1 110 ? -14.258 92.311 3.561 1.00 17.13 110 ILE A C 1
ATOM 793 O O . ILE A 1 110 ? -13.095 92.208 3.956 1.00 18.08 110 ILE A O 1
ATOM 798 N N . LYS A 1 111 ? -14.566 92.526 2.285 1.00 17.62 111 LYS A N 1
ATOM 799 C CA . LYS A 1 111 ? -13.516 92.654 1.274 1.00 18.72 111 LYS A CA 1
ATOM 800 C C . LYS A 1 111 ? -12.549 93.800 1.648 1.00 18.93 111 LYS A C 1
ATOM 801 O O . LYS A 1 111 ? -11.311 93.664 1.596 1.00 18.90 111 LYS A O 1
ATOM 807 N N . SER A 1 112 ? -13.109 94.924 2.067 1.00 18.47 112 SER A N 1
ATOM 808 C CA . SER A 1 112 ? -12.259 96.047 2.409 1.00 19.66 112 SER A CA 1
ATOM 809 C C . SER A 1 112 ? -11.320 95.744 3.584 1.00 17.87 112 SER A C 1
ATOM 810 O O . SER A 1 112 ? -10.138 96.073 3.530 1.00 17.86 112 SER A O 1
ATOM 813 N N . ILE A 1 113 ? -11.841 95.109 4.632 1.00 17.47 113 ILE A N 1
ATOM 814 C CA . ILE A 1 113 ? -11.039 94.777 5.805 1.00 15.44 113 ILE A CA 1
ATOM 815 C C . ILE A 1 113 ? -10.076 93.596 5.576 1.00 15.37 113 ILE A C 1
ATOM 816 O O . ILE A 1 113 ? -8.886 93.706 5.791 1.00 15.18 113 ILE A O 1
ATOM 821 N N . VAL A 1 114 ? -10.592 92.472 5.110 1.00 15.90 114 VAL A N 1
ATOM 822 C CA . VAL A 1 114 ? -9.755 91.280 4.931 1.00 16.20 114 VAL A CA 1
ATOM 823 C C . VAL A 1 114 ? -8.766 91.371 3.764 1.00 17.85 114 VAL A C 1
ATOM 824 O O . VAL A 1 114 ? -7.576 91.000 3.870 1.00 16.70 114 VAL A O 1
ATOM 828 N N . ILE A 1 115 ? -9.243 91.874 2.646 1.00 17.38 115 ILE A N 1
ATOM 829 C CA . ILE A 1 115 ? -8.361 91.978 1.512 1.00 20.55 115 ILE A CA 1
ATOM 830 C C . ILE A 1 115 ? -7.654 93.324 1.402 1.00 21.38 115 ILE A C 1
ATOM 831 O O . ILE A 1 115 ? -6.436 93.405 1.553 1.00 23.35 115 ILE A O 1
ATOM 836 N N . ASP A 1 116 ? -8.413 94.376 1.142 1.00 21.60 116 ASP A N 1
ATOM 837 C CA . ASP A 1 116 ? -7.821 95.696 0.958 1.00 21.39 116 ASP A CA 1
ATOM 838 C C . ASP A 1 116 ? -6.874 96.167 2.050 1.00 22.16 116 ASP A C 1
ATOM 839 O O . ASP A 1 116 ? -5.777 96.681 1.763 1.00 23.97 116 ASP A O 1
ATOM 844 N N . LYS A 1 117 ? -7.300 96.004 3.291 1.00 19.53 117 LYS A N 1
ATOM 845 C CA . LYS A 1 117 ? -6.512 96.417 4.410 1.00 19.27 117 LYS A CA 1
ATOM 846 C C . LYS A 1 117 ? -5.474 95.372 4.830 1.00 20.28 117 LYS A C 1
ATOM 847 O O . LYS A 1 117 ? -4.277 95.617 4.751 1.00 19.71 117 LYS A O 1
ATOM 853 N N . TRP A 1 118 ? -5.926 94.203 5.258 1.00 19.09 118 TRP A N 1
ATOM 854 C CA . TRP A 1 118 ? -5.005 93.191 5.731 1.00 19.65 118 TRP A CA 1
ATOM 855 C C . TRP A 1 118 ? -4.359 92.282 4.712 1.00 19.66 118 TRP A C 1
ATOM 856 O O . TRP A 1 118 ? -3.533 91.457 5.073 1.00 22.03 118 TRP A O 1
ATOM 867 N N . LYS A 1 119 ? -4.720 92.451 3.447 1.00 18.60 119 LYS A N 1
ATOM 868 C CA . LYS A 1 119 ? -4.127 91.675 2.372 1.00 19.43 119 LYS A CA 1
ATOM 869 C C . LYS A 1 119 ? -4.100 90.211 2.735 1.00 20.37 119 LYS A C 1
ATOM 870 O O . LYS A 1 119 ? -3.057 89.582 2.697 1.00 21.37 119 LYS A O 1
ATOM 876 N N . LEU A 1 120 ? -5.252 89.683 3.113 1.00 21.40 120 LEU A N 1
ATOM 877 C CA . LEU A 1 120 ? -5.359 88.281 3.461 1.00 20.18 120 LEU A CA 1
ATOM 878 C C . LEU A 1 120 ? -5.763 87.501 2.191 1.00 18.96 120 LEU A C 1
ATOM 879 O O . LEU A 1 120 ? -6.166 88.074 1.187 1.00 16.92 120 LEU A O 1
ATOM 884 N N . ASP A 1 121 ? -5.662 86.190 2.267 1.00 18.20 121 ASP A N 1
ATOM 885 C CA . ASP A 1 121 ? -5.920 85.332 1.135 1.00 17.73 121 ASP A CA 1
ATOM 886 C C . ASP A 1 121 ? -7.333 84.838 0.990 1.00 16.47 121 ASP A C 1
ATOM 887 O O . ASP A 1 121 ? -7.644 84.097 0.060 1.00 15.17 121 ASP A O 1
ATOM 892 N N . GLY A 1 122 ? -8.193 85.257 1.912 1.00 16.29 122 GLY A N 1
ATOM 893 C CA . GLY A 1 122 ? -9.590 84.865 1.830 1.00 15.77 122 GLY A CA 1
ATOM 894 C C . GLY A 1 122 ? -10.229 84.754 3.194 1.00 15.05 122 GLY A C 1
ATOM 895 O O . GLY A 1 122 ? -9.672 85.203 4.203 1.00 15.61 122 GLY A O 1
ATOM 896 N N . ILE A 1 123 ? -11.394 84.135 3.231 1.00 14.51 123 ILE A N 1
ATOM 897 C CA . ILE A 1 123 ? -12.110 83.970 4.489 1.00 14.28 123 ILE A CA 1
ATOM 898 C C . ILE A 1 123 ? -12.680 82.585 4.541 1.00 14.52 123 ILE A C 1
ATOM 899 O O . ILE A 1 123 ? -12.800 81.918 3.525 1.00 13.74 123 ILE A O 1
ATOM 904 N N . SER A 1 124 ? -13.036 82.173 5.749 1.00 17.25 124 SER A N 1
ATOM 905 C CA . SER A 1 124 ? -13.667 80.896 5.987 1.00 14.75 124 SER A CA 1
ATOM 906 C C . SER A 1 124 ? -14.880 81.257 6.817 1.00 14.68 124 SER A C 1
ATOM 907 O O . SER A 1 124 ? -14.762 81.985 7.810 1.00 15.76 124 SER A O 1
ATOM 910 N N . LEU A 1 125 ? -16.046 80.763 6.428 1.00 14.30 125 LEU A N 1
ATOM 911 C CA . LEU A 1 125 ? -17.268 81.064 7.168 1.00 13.81 125 LEU A CA 1
ATOM 912 C C . LEU A 1 125 ? -17.629 80.009 8.195 1.00 15.46 125 LEU A C 1
ATOM 913 O O . LEU A 1 125 ? -17.919 78.851 7.847 1.00 13.29 125 LEU A O 1
ATOM 918 N N . ASP A 1 126 ? -17.646 80.414 9.464 1.00 13.47 126 ASP A N 1
ATOM 919 C CA . ASP A 1 126 ? -18.022 79.474 10.505 1.00 14.88 126 ASP A CA 1
ATOM 920 C C . ASP A 1 126 ? -19.529 79.608 10.614 1.00 14.18 126 ASP A C 1
ATOM 921 O O . ASP A 1 126 ? -20.028 80.555 11.196 1.00 11.50 126 ASP A O 1
ATOM 926 N N . ILE A 1 127 ? -20.242 78.660 10.015 1.00 13.56 127 ILE A N 1
ATOM 927 C CA . ILE A 1 127 ? -21.692 78.697 9.980 1.00 13.04 127 ILE A CA 1
ATOM 928 C C . ILE A 1 127 ? -22.313 77.751 10.985 1.00 13.33 127 ILE A C 1
ATOM 929 O O . ILE A 1 127 ? -22.362 76.529 10.740 1.00 13.05 127 ILE A O 1
ATOM 934 N N . GLU A 1 128 ? -22.811 78.319 12.088 1.00 13.98 128 GLU A N 1
ATOM 935 C CA . GLU A 1 128 ? -23.429 77.535 13.162 1.00 14.69 128 GLU A CA 1
ATOM 936 C C . GLU A 1 128 ? -24.064 78.383 14.273 1.00 15.27 128 GLU A C 1
ATOM 937 O O . GLU A 1 128 ? -24.618 77.822 15.228 1.00 14.71 128 GLU A O 1
ATOM 943 N N . HIS A 1 129 ? -24.005 79.703 14.157 1.00 13.59 129 HIS A N 1
ATOM 944 C CA . HIS A 1 129 ? -24.521 80.547 15.221 1.00 15.73 129 HIS A CA 1
ATOM 945 C C . HIS A 1 129 ? -26.025 80.666 15.292 1.00 13.50 129 HIS A C 1
ATOM 946 O O . HIS A 1 129 ? -26.716 80.312 14.357 1.00 16.04 129 HIS A O 1
ATOM 953 N N . SER A 1 130 ? -26.544 81.160 16.406 1.00 15.71 130 SER A N 1
ATOM 954 C CA . SER A 1 130 ? -27.985 81.211 16.549 1.00 16.71 130 SER A CA 1
ATOM 955 C C . SER A 1 130 ? -28.729 82.325 15.818 1.00 16.09 130 SER A C 1
ATOM 956 O O . SER A 1 130 ? -28.201 83.399 15.558 1.00 15.96 130 SER A O 1
ATOM 959 N N . GLY A 1 131 ? -29.985 82.036 15.516 1.00 15.51 131 GLY A N 1
ATOM 960 C CA . GLY A 1 131 ? -30.830 82.973 14.829 1.00 16.70 131 GLY A CA 1
ATOM 961 C C . GLY A 1 131 ? -32.134 82.278 14.616 1.00 17.38 131 GLY A C 1
ATOM 962 O O . GLY A 1 131 ? -32.353 81.188 15.161 1.00 17.06 131 GLY A O 1
ATOM 963 N N . ALA A 1 132 ? -33.003 82.881 13.816 1.00 17.27 132 ALA A N 1
ATOM 964 C CA . ALA A 1 132 ? -34.306 82.274 13.587 1.00 17.33 132 ALA A CA 1
ATOM 965 C C . ALA A 1 132 ? -34.166 80.925 12.903 1.00 17.07 132 ALA A C 1
ATOM 966 O O . ALA A 1 132 ? -33.406 80.772 11.933 1.00 17.48 132 ALA A O 1
ATOM 968 N N . LYS A 1 133 ? -34.907 79.958 13.410 1.00 17.84 133 LYS A N 1
ATOM 969 C CA . LYS A 1 133 ? -34.913 78.615 12.845 1.00 20.17 133 LYS A CA 1
ATOM 970 C C . LYS A 1 133 ? -35.721 78.625 11.585 1.00 19.80 133 LYS A C 1
ATOM 971 O O . LYS A 1 133 ? -36.516 79.524 11.368 1.00 19.30 133 LYS A O 1
ATOM 977 N N . PRO A 1 134 ? -35.520 77.619 10.725 1.00 21.38 134 PRO A N 1
ATOM 978 C CA . PRO A 1 134 ? -36.306 77.614 9.500 1.00 21.44 134 PRO A CA 1
ATOM 979 C C . PRO A 1 134 ? -37.758 77.332 9.861 1.00 22.56 134 PRO A C 1
ATOM 980 O O . PRO A 1 134 ? -38.065 76.834 10.943 1.00 18.43 134 PRO A O 1
ATOM 984 N N . ASN A 1 135 ? -38.642 77.688 8.945 1.00 24.97 135 ASN A N 1
ATOM 985 C CA . ASN A 1 135 ? -40.038 77.435 9.154 1.00 27.58 135 ASN A CA 1
ATOM 986 C C . ASN A 1 135 ? -40.738 77.134 7.830 1.00 26.83 135 ASN A C 1
ATOM 987 O O . ASN A 1 135 ? -40.796 77.972 6.921 1.00 27.71 135 ASN A O 1
ATOM 992 N N . PRO A 1 136 ? -41.285 75.930 7.707 1.00 25.14 136 PRO A N 1
ATOM 993 C CA . PRO A 1 136 ? -41.277 74.895 8.749 1.00 25.49 136 PRO A CA 1
ATOM 994 C C . PRO A 1 136 ? -39.872 74.300 8.949 1.00 25.72 136 PRO A C 1
ATOM 995 O O . PRO A 1 136 ? -38.988 74.481 8.106 1.00 26.55 136 PRO A O 1
ATOM 999 N N . ILE A 1 137 ? -39.660 73.600 10.059 1.00 25.53 137 ILE A N 1
ATOM 1000 C CA . ILE A 1 137 ? -38.377 72.965 10.273 1.00 25.53 137 ILE A CA 1
ATOM 1001 C C . ILE A 1 137 ? -38.504 71.632 9.574 1.00 25.59 137 ILE A C 1
ATOM 1002 O O . ILE A 1 137 ? -39.340 70.826 9.957 1.00 26.58 137 ILE A O 1
ATOM 1007 N N . PRO A 1 138 ? -37.676 71.366 8.546 1.00 25.13 138 PRO A N 1
ATOM 1008 C CA . PRO A 1 138 ? -37.834 70.063 7.895 1.00 22.19 138 PRO A CA 1
ATOM 1009 C C . PRO A 1 138 ? -37.422 68.919 8.766 1.00 22.46 138 PRO A C 1
ATOM 1010 O O . PRO A 1 138 ? -36.744 69.111 9.772 1.00 20.98 138 PRO A O 1
ATOM 1014 N N . THR A 1 139 ? -37.885 67.726 8.417 1.00 21.97 139 THR A N 1
ATOM 1015 C CA . THR A 1 139 ? -37.501 66.538 9.158 1.00 24.00 139 THR A CA 1
ATOM 1016 C C . THR A 1 139 ? -36.042 66.246 8.776 1.00 23.47 139 THR A C 1
ATOM 1017 O O . THR A 1 139 ? -35.707 66.152 7.599 1.00 23.13 139 THR A O 1
ATOM 1021 N N . PHE A 1 140 ? -35.170 66.153 9.766 1.00 24.06 140 PHE A N 1
ATOM 1022 C CA . PHE A 1 140 ? -33.777 65.847 9.478 1.00 23.07 140 PHE A CA 1
ATOM 1023 C C . PHE A 1 140 ? -33.712 64.380 9.011 1.00 22.94 140 PHE A C 1
ATOM 1024 O O . PHE A 1 140 ? -34.329 63.509 9.610 1.00 21.75 140 PHE A O 1
ATOM 1032 N N . PRO A 1 141 ? -32.949 64.095 7.946 1.00 22.69 141 PRO A N 1
ATOM 1033 C CA . PRO A 1 141 ? -32.824 62.738 7.405 1.00 22.41 141 PRO A CA 1
ATOM 1034 C C . PRO A 1 141 ? -32.335 61.683 8.392 1.00 23.15 141 PRO A C 1
ATOM 1035 O O . PRO A 1 141 ? -32.675 60.497 8.272 1.00 21.94 141 PRO A O 1
ATOM 1039 N N . GLY A 1 142 ? -31.510 62.090 9.350 1.00 20.60 142 GLY A N 1
ATOM 1040 C CA . GLY A 1 142 ? -31.039 61.115 10.311 1.00 17.79 142 GLY A CA 1
ATOM 1041 C C . GLY A 1 142 ? -29.627 60.624 10.140 1.00 16.13 142 GLY A C 1
ATOM 1042 O O . GLY A 1 142 ? -28.937 60.913 9.149 1.00 15.51 142 GLY A O 1
ATOM 1043 N N . TYR A 1 143 ? -29.220 59.836 11.123 1.00 16.08 143 TYR A N 1
ATOM 1044 C CA . TYR A 1 143 ? -27.870 59.324 11.199 1.00 18.76 143 TYR A CA 1
ATOM 1045 C C . TYR A 1 143 ? -27.380 58.524 10.008 1.00 19.24 143 TYR A C 1
ATOM 1046 O O . TYR A 1 143 ? -26.370 58.890 9.409 1.00 16.46 143 TYR A O 1
ATOM 1055 N N . ALA A 1 144 ? -28.082 57.441 9.671 1.00 16.26 144 ALA A N 1
ATOM 1056 C CA . ALA A 1 144 ? -27.653 56.598 8.556 1.00 16.16 144 ALA A CA 1
ATOM 1057 C C . ALA A 1 144 ? -27.449 57.445 7.315 1.00 14.69 144 ALA A C 1
ATOM 1058 O O . ALA A 1 144 ? -26.476 57.282 6.568 1.00 15.18 144 ALA A O 1
ATOM 1060 N N . ALA A 1 145 ? -28.348 58.392 7.113 1.00 14.03 145 ALA A N 1
ATOM 1061 C CA . ALA A 1 145 ? -28.255 59.215 5.922 1.00 14.72 145 ALA A CA 1
ATOM 1062 C C . ALA A 1 145 ? -27.213 60.322 5.907 1.00 14.00 145 ALA A C 1
ATOM 1063 O O . ALA A 1 145 ? -26.722 60.668 4.846 1.00 13.63 145 ALA A O 1
ATOM 1065 N N . THR A 1 146 ? -26.856 60.843 7.073 1.00 15.12 146 THR A N 1
ATOM 1066 C CA . THR A 1 146 ? -25.966 62.002 7.131 1.00 15.92 146 THR A CA 1
ATOM 1067 C C . THR A 1 146 ? -24.794 61.954 8.071 1.00 16.28 146 THR A C 1
ATOM 1068 O O . THR A 1 146 ? -23.884 62.773 7.940 1.00 17.88 146 THR A O 1
ATOM 1072 N N . GLY A 1 147 ? -24.816 61.034 9.025 1.00 14.60 147 GLY A N 1
ATOM 1073 C CA . GLY A 1 147 ? -23.762 60.991 10.016 1.00 15.14 147 GLY A CA 1
ATOM 1074 C C . GLY A 1 147 ? -24.102 61.854 11.234 1.00 15.94 147 GLY A C 1
ATOM 1075 O O . GLY A 1 147 ? -23.290 62.038 12.136 1.00 14.69 147 GLY A O 1
ATOM 1076 N N . TYR A 1 148 ? -25.306 62.413 11.250 1.00 16.80 148 TYR A N 1
ATOM 1077 C CA . TYR A 1 148 ? -25.762 63.228 12.383 1.00 17.28 148 TYR A CA 1
ATOM 1078 C C . TYR A 1 148 ? -27.134 62.720 12.802 1.00 16.10 148 TYR A C 1
ATOM 1079 O O . TYR A 1 148 ? -27.884 62.241 11.965 1.00 17.39 148 TYR A O 1
ATOM 1088 N N . ASN A 1 149 ? -27.489 62.861 14.073 1.00 17.95 149 ASN A N 1
ATOM 1089 C CA . ASN A 1 149 ? -28.819 62.424 14.540 1.00 20.28 149 ASN A CA 1
ATOM 1090 C C . ASN A 1 149 ? -29.991 63.346 14.192 1.00 21.66 149 ASN A C 1
ATOM 1091 O O . ASN A 1 149 ? -31.098 62.878 13.863 1.00 24.39 149 ASN A O 1
ATOM 1096 N N . GLY A 1 150 ? -29.760 64.652 14.253 1.00 19.62 150 GLY A N 1
ATOM 1097 C CA . GLY A 1 150 ? -30.833 65.588 13.995 1.00 18.50 150 GLY A CA 1
ATOM 1098 C C . GLY A 1 150 ? -30.288 66.989 13.896 1.00 18.85 150 GLY A C 1
ATOM 1099 O O . GLY A 1 150 ? -29.069 67.176 13.903 1.00 16.44 150 GLY A O 1
ATOM 1100 N N . TRP A 1 151 ? -31.167 67.977 13.794 1.00 17.97 151 TRP A N 1
ATOM 1101 C CA . TRP A 1 151 ? -30.697 69.347 13.673 1.00 17.59 151 TRP A CA 1
ATOM 1102 C C . TRP A 1 151 ? -29.880 69.867 14.848 1.00 18.54 151 TRP A C 1
ATOM 1103 O O . TRP A 1 151 ? -30.101 69.465 15.981 1.00 17.38 151 TRP A O 1
ATOM 1114 N N . TYR A 1 152 ? -28.891 70.719 14.566 1.00 18.97 152 TYR A N 1
ATOM 1115 C CA . TYR A 1 152 ? -28.161 71.354 15.665 1.00 17.21 152 TYR A CA 1
ATOM 1116 C C . TYR A 1 152 ? -29.075 72.567 15.922 1.00 18.17 152 TYR A C 1
ATOM 1117 O O . TYR A 1 152 ? -29.047 73.573 15.177 1.00 17.65 152 TYR A O 1
ATOM 1126 N N . SER A 1 153 ? -29.904 72.451 16.953 1.00 16.78 153 SER A N 1
ATOM 1127 C CA . SER A 1 153 ? -30.884 73.483 17.280 1.00 17.96 153 SER A CA 1
ATOM 1128 C C . SER A 1 153 ? -30.348 74.881 17.519 1.00 18.69 153 SER A C 1
ATOM 1129 O O . SER A 1 153 ? -31.096 75.845 17.558 1.00 19.77 153 SER A O 1
ATOM 1132 N N . GLY A 1 154 ? -29.052 74.999 17.709 1.00 18.54 154 GLY A N 1
ATOM 1133 C CA . GLY A 1 154 ? -28.503 76.317 17.928 1.00 19.92 154 GLY A CA 1
ATOM 1134 C C . GLY A 1 154 ? -28.027 77.036 16.667 1.00 19.07 154 GLY A C 1
ATOM 1135 O O . GLY A 1 154 ? -27.291 78.035 16.776 1.00 17.69 154 GLY A O 1
ATOM 1136 N N . SER A 1 155 ? -28.401 76.539 15.482 1.00 16.62 155 SER A N 1
ATOM 1137 C CA . SER A 1 155 ? -27.974 77.201 14.269 1.00 16.78 155 SER A CA 1
ATOM 1138 C C . SER A 1 155 ? -29.146 78.025 13.723 1.00 17.36 155 SER A C 1
ATOM 1139 O O . SER A 1 155 ? -30.126 78.227 14.429 1.00 17.49 155 SER A O 1
ATOM 1142 N N . MET A 1 156 ? -29.058 78.508 12.485 1.00 15.85 156 MET A N 1
ATOM 1143 C CA . MET A 1 156 ? -30.140 79.325 11.954 1.00 17.37 156 MET A CA 1
ATOM 1144 C C . MET A 1 156 ? -30.490 78.976 10.517 1.00 17.93 156 MET A C 1
ATOM 1145 O O . MET A 1 156 ? -29.727 78.285 9.792 1.00 15.06 156 MET A O 1
ATOM 1150 N N . ALA A 1 157 ? -31.656 79.463 10.115 1.00 14.72 157 ALA A N 1
ATOM 1151 C CA . ALA A 1 157 ? -32.128 79.231 8.772 1.00 16.97 157 ALA A CA 1
ATOM 1152 C C . ALA A 1 157 ? -31.365 80.080 7.773 1.00 16.55 157 ALA A C 1
ATOM 1153 O O . ALA A 1 157 ? -30.980 81.232 8.054 1.00 15.11 157 ALA A O 1
ATOM 1155 N N . ALA A 1 158 ? -31.151 79.503 6.602 1.00 15.02 158 ALA A N 1
ATOM 1156 C CA . ALA A 1 158 ? -30.505 80.219 5.523 1.00 15.96 158 ALA A CA 1
ATOM 1157 C C . ALA A 1 158 ? -31.657 80.906 4.821 1.00 18.57 158 ALA A C 1
ATOM 1158 O O . ALA A 1 158 ? -32.128 80.412 3.781 1.00 21.27 158 ALA A O 1
ATOM 1160 N N . THR A 1 159 ? -32.161 81.991 5.401 1.00 16.87 159 THR A N 1
ATOM 1161 C CA . THR A 1 159 ? -33.229 82.745 4.750 1.00 16.38 159 THR A CA 1
ATOM 1162 C C . THR A 1 159 ? -32.589 83.457 3.548 1.00 16.62 159 THR A C 1
ATOM 1163 O O . THR A 1 159 ? -31.366 83.433 3.374 1.00 17.14 159 THR A O 1
ATOM 1167 N N . PRO A 1 160 ? -33.412 84.110 2.699 1.00 17.78 160 PRO A N 1
ATOM 1168 C CA . PRO A 1 160 ? -32.921 84.831 1.520 1.00 15.96 160 PRO A CA 1
ATOM 1169 C C . PRO A 1 160 ? -31.888 85.902 1.896 1.00 15.75 160 PRO A C 1
ATOM 1170 O O . PRO A 1 160 ? -30.885 86.109 1.198 1.00 16.82 160 PRO A O 1
ATOM 1174 N N . ALA A 1 161 ? -32.160 86.592 2.991 1.00 14.66 161 ALA A N 1
ATOM 1175 C CA . ALA A 1 161 ? -31.288 87.635 3.470 1.00 15.77 161 ALA A CA 1
ATOM 1176 C C . ALA A 1 161 ? -29.939 87.013 3.857 1.00 16.17 161 ALA A C 1
ATOM 1177 O O . ALA A 1 161 ? -28.857 87.596 3.608 1.00 16.73 161 ALA A O 1
ATOM 1179 N N . PHE A 1 162 ? -30.005 85.838 4.473 1.00 14.64 162 PHE A N 1
ATOM 1180 C CA . PHE A 1 162 ? -28.790 85.141 4.890 1.00 14.68 162 PHE A CA 1
ATOM 1181 C C . PHE A 1 162 ? -28.008 84.717 3.642 1.00 15.25 162 PHE A C 1
ATOM 1182 O O . PHE A 1 162 ? -26.772 84.861 3.577 1.00 16.92 162 PHE A O 1
ATOM 1190 N N . LEU A 1 163 ? -28.732 84.234 2.639 1.00 15.46 163 LEU A N 1
ATOM 1191 C CA . LEU A 1 163 ? -28.109 83.801 1.392 1.00 16.36 163 LEU A CA 1
ATOM 1192 C C . LEU A 1 163 ? -27.470 84.983 0.658 1.00 15.55 163 LEU A C 1
ATOM 1193 O O . LEU A 1 163 ? -26.425 84.844 0.018 1.00 17.36 163 LEU A O 1
ATOM 1198 N N . ASN A 1 164 ? -28.084 86.151 0.771 1.00 16.20 164 ASN A N 1
ATOM 1199 C CA . ASN A 1 164 ? -27.553 87.355 0.125 1.00 15.93 164 ASN A CA 1
ATOM 1200 C C . ASN A 1 164 ? -26.159 87.680 0.634 1.00 15.77 164 ASN A C 1
ATOM 1201 O O . ASN A 1 164 ? -25.283 88.113 -0.130 1.00 16.39 164 ASN A O 1
ATOM 1206 N N . VAL A 1 165 ? -25.961 87.492 1.931 1.00 13.35 165 VAL A N 1
ATOM 1207 C CA . VAL A 1 165 ? -24.665 87.795 2.496 1.00 15.27 165 VAL A CA 1
ATOM 1208 C C . VAL A 1 165 ? -23.600 86.947 1.804 1.00 14.01 165 VAL A C 1
ATOM 1209 O O . VAL A 1 165 ? -22.652 87.463 1.210 1.00 14.92 165 VAL A O 1
ATOM 1213 N N . ILE A 1 166 ? -23.774 85.641 1.849 1.00 13.26 166 ILE A N 1
ATOM 1214 C CA . ILE A 1 166 ? -22.794 84.772 1.232 1.00 13.71 166 ILE A CA 1
ATOM 1215 C C . ILE A 1 166 ? -22.631 85.111 -0.259 1.00 15.53 166 ILE A C 1
ATOM 1216 O O . ILE A 1 166 ? -21.507 85.205 -0.764 1.00 17.60 166 ILE A O 1
ATOM 1221 N N . SER A 1 167 ? -23.750 85.321 -0.948 1.00 15.17 167 SER A N 1
ATOM 1222 C CA . SER A 1 167 ? -23.707 85.660 -2.371 1.00 16.65 167 SER A CA 1
ATOM 1223 C C . SER A 1 167 ? -22.821 86.867 -2.610 1.00 15.97 167 SER A C 1
ATOM 1224 O O . SER A 1 167 ? -21.982 86.871 -3.508 1.00 15.98 167 SER A O 1
ATOM 1227 N N . GLU A 1 168 ? -23.005 87.902 -1.799 1.00 16.23 168 GLU A N 1
ATOM 1228 C CA . GLU A 1 168 ? -22.190 89.087 -1.977 1.00 17.08 168 GLU A CA 1
ATOM 1229 C C . GLU A 1 168 ? -20.729 88.767 -1.694 1.00 17.01 168 GLU A C 1
ATOM 1230 O O . GLU A 1 168 ? -19.830 89.227 -2.416 1.00 20.57 168 GLU A O 1
ATOM 1236 N N . LEU A 1 169 ? -20.480 87.945 -0.679 1.00 16.09 169 LEU A N 1
ATOM 1237 C CA . LEU A 1 169 ? -19.106 87.570 -0.375 1.00 16.14 169 LEU A CA 1
ATOM 1238 C C . LEU A 1 169 ? -18.449 86.789 -1.523 1.00 15.81 169 LEU A C 1
ATOM 1239 O O . LEU A 1 169 ? -17.221 86.881 -1.709 1.00 16.56 169 LEU A O 1
ATOM 1244 N N . THR A 1 170 ? -19.234 86.038 -2.299 1.00 15.26 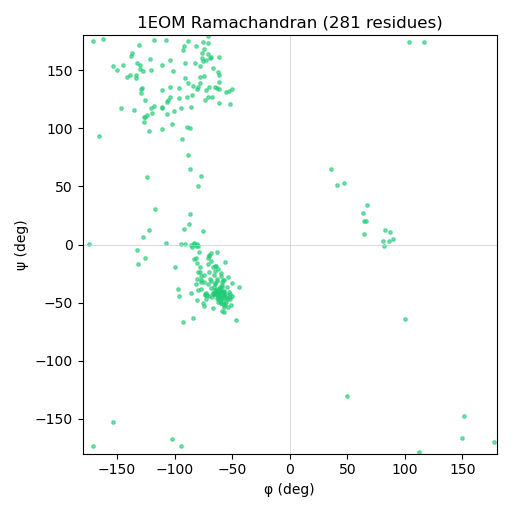170 THR A N 1
ATOM 1245 C CA . THR A 1 170 ? -18.633 85.250 -3.391 1.00 16.00 170 THR A CA 1
ATOM 1246 C C . THR A 1 170 ? -18.095 86.140 -4.513 1.00 17.03 170 THR A C 1
ATOM 1247 O O . THR A 1 170 ? -17.474 85.665 -5.459 1.00 18.66 170 THR A O 1
ATOM 1251 N N . LYS A 1 171 ? -18.367 87.431 -4.431 1.00 18.47 171 LYS A N 1
ATOM 1252 C CA . LYS A 1 171 ? -17.882 88.345 -5.451 1.00 18.77 171 LYS A CA 1
ATOM 1253 C C . LYS A 1 171 ? -16.418 88.634 -5.205 1.00 19.12 171 LYS A C 1
ATOM 1254 O O . LYS A 1 171 ? -15.710 89.062 -6.107 1.00 18.44 171 LYS A O 1
ATOM 1260 N N . TYR A 1 172 ? -15.949 88.386 -3.986 1.00 16.50 172 TYR A N 1
ATOM 1261 C CA . TYR A 1 172 ? -14.566 88.700 -3.681 1.00 17.78 172 TYR A CA 1
ATOM 1262 C C . TYR A 1 172 ? -13.831 87.519 -3.134 1.00 17.31 172 TYR A C 1
ATOM 1263 O O . TYR A 1 172 ? -12.619 87.553 -2.998 1.00 17.58 172 TYR A O 1
ATOM 1272 N N . PHE A 1 173 ? -14.561 86.484 -2.786 1.00 17.25 173 PHE A N 1
ATOM 1273 C CA . PHE A 1 173 ? -13.905 85.309 -2.239 1.00 16.79 173 PHE A CA 1
ATOM 1274 C C . PHE A 1 173 ? -14.466 84.074 -2.925 1.00 17.23 173 PHE A C 1
ATOM 1275 O O . PHE A 1 173 ? -15.661 84.010 -3.239 1.00 15.11 173 PHE A O 1
ATOM 1283 N N . GLY A 1 174 ? -13.606 83.090 -3.157 1.00 16.19 174 GLY A N 1
ATOM 1284 C CA . GLY A 1 174 ? -14.105 81.879 -3.763 1.00 15.65 174 GLY A CA 1
ATOM 1285 C C . GLY A 1 174 ? -13.588 81.658 -5.155 1.00 16.84 174 GLY A C 1
ATOM 1286 O O . GLY A 1 174 ? -12.826 82.470 -5.670 1.00 13.79 174 GLY A O 1
ATOM 1287 N N . THR A 1 175 ? -14.053 80.552 -5.753 1.00 18.13 175 THR A N 1
ATOM 1288 C CA . THR A 1 175 ? -13.646 80.098 -7.078 1.00 18.75 175 THR A CA 1
ATOM 1289 C C . THR A 1 175 ? -14.048 80.983 -8.251 1.00 20.31 175 THR A C 1
ATOM 1290 O O . THR A 1 175 ? -13.474 80.847 -9.333 1.00 21.34 175 THR A O 1
ATOM 1294 N N . THR A 1 176 ? -15.044 81.854 -8.077 1.00 19.44 176 THR A N 1
ATOM 1295 C CA . THR A 1 176 ? -15.413 82.731 -9.187 1.00 19.51 176 THR A CA 1
ATOM 1296 C C . THR A 1 176 ? -14.985 84.168 -8.971 1.00 20.00 176 THR A C 1
ATOM 1297 O O . THR A 1 176 ? -15.269 85.021 -9.808 1.00 21.37 176 THR A O 1
ATOM 1301 N N . ALA A 1 177 ? -14.319 84.444 -7.849 1.00 19.30 177 ALA A N 1
ATOM 1302 C CA . ALA A 1 177 ? -13.874 85.803 -7.550 1.00 18.97 177 ALA A CA 1
ATOM 1303 C C . ALA A 1 177 ? -12.451 86.059 -8.090 1.00 20.64 177 ALA A C 1
ATOM 1304 O O . ALA A 1 177 ? -11.656 85.141 -8.293 1.00 18.34 177 ALA A O 1
ATOM 1306 N N . PRO A 1 178 ? -12.116 87.322 -8.332 1.00 20.51 178 PRO A N 1
ATOM 1307 C CA . PRO A 1 178 ? -10.773 87.576 -8.846 1.00 20.46 178 PRO A CA 1
ATOM 1308 C C . PRO A 1 178 ? -9.677 87.597 -7.774 1.00 20.82 178 PRO A C 1
ATOM 1309 O O . PRO A 1 178 ? -9.955 87.526 -6.585 1.00 20.68 178 PRO A O 1
ATOM 1313 N N . ASN A 1 179 ? -8.427 87.627 -8.213 1.00 22.42 179 ASN A N 1
ATOM 1314 C CA . ASN A 1 179 ? -7.308 87.761 -7.290 1.00 24.99 179 ASN A CA 1
ATOM 1315 C C . ASN A 1 179 ? -7.053 86.577 -6.331 1.00 25.10 179 ASN A C 1
ATOM 1316 O O . ASN A 1 179 ? -6.625 86.799 -5.209 1.00 25.40 179 ASN A O 1
ATOM 1321 N N . ASN A 1 180 ? -7.305 85.339 -6.779 1.00 25.41 180 ASN A N 1
ATOM 1322 C CA . ASN A 1 180 ? -7.082 84.110 -5.991 1.00 25.37 180 ASN A CA 1
ATOM 1323 C C . ASN A 1 180 ? -7.364 84.217 -4.502 1.00 24.14 180 ASN A C 1
ATOM 1324 O O . ASN A 1 180 ? -6.450 84.084 -3.678 1.00 24.55 180 ASN A O 1
ATOM 1329 N N . LYS A 1 181 ? -8.629 84.451 -4.162 1.00 19.80 181 LYS A N 1
ATOM 1330 C CA . LYS A 1 181 ? -9.042 84.576 -2.781 1.00 18.99 181 LYS A CA 1
ATOM 1331 C C . LYS A 1 181 ? -9.904 83.361 -2.426 1.00 17.90 181 LYS A C 1
ATOM 1332 O O . LYS A 1 181 ? -10.793 82.947 -3.182 1.00 16.47 181 LYS A O 1
ATOM 1338 N N . GLN A 1 182 ? -9.584 82.772 -1.286 1.00 16.03 182 GLN A N 1
ATOM 1339 C CA . GLN A 1 182 ? -10.263 81.598 -0.794 1.00 15.51 182 GLN A CA 1
ATOM 1340 C C . GLN A 1 182 ? -11.603 81.950 -0.170 1.00 15.46 182 GLN A C 1
ATOM 1341 O O . GLN A 1 182 ? -11.784 83.021 0.434 1.00 13.90 182 GLN A O 1
ATOM 1347 N N . LEU A 1 183 ? -12.551 81.053 -0.366 1.00 14.63 183 LEU A N 1
ATOM 1348 C CA . LEU A 1 183 ? -13.840 81.154 0.264 1.00 14.21 183 LEU A CA 1
ATOM 1349 C C . LEU A 1 183 ? -14.075 79.723 0.734 1.00 13.97 183 LEU A C 1
ATOM 1350 O O . LEU A 1 183 ? -14.128 78.784 -0.066 1.00 12.42 183 LEU A O 1
ATOM 1355 N N . GLN A 1 184 ? -14.152 79.552 2.043 1.00 14.15 184 GLN A N 1
ATOM 1356 C CA . GLN A 1 184 ? -14.384 78.245 2.607 1.00 12.19 184 GLN A CA 1
ATOM 1357 C C . GLN A 1 184 ? -15.504 78.376 3.610 1.00 12.41 184 GLN A C 1
ATOM 1358 O O . GLN A 1 184 ? -15.959 79.481 3.914 1.00 10.37 184 GLN A O 1
ATOM 1364 N N . ILE A 1 185 ? -15.958 77.238 4.097 1.00 12.37 185 ILE A N 1
ATOM 1365 C CA . ILE A 1 185 ? -17.006 77.199 5.098 1.00 12.54 185 ILE A CA 1
ATOM 1366 C C . ILE A 1 185 ? -16.675 76.082 6.081 1.00 14.59 185 ILE A C 1
ATOM 1367 O O . ILE A 1 185 ? -16.119 75.058 5.693 1.00 14.18 185 ILE A O 1
ATOM 1372 N N . ALA A 1 186 ? -16.993 76.298 7.351 1.00 12.74 186 ALA A N 1
ATOM 1373 C CA . ALA A 1 186 ? -16.793 75.283 8.364 1.00 12.65 186 ALA A CA 1
ATOM 1374 C C . ALA A 1 186 ? -18.176 75.151 9.011 1.00 13.14 186 ALA A C 1
ATOM 1375 O O . ALA A 1 186 ? -18.668 76.059 9.707 1.00 13.21 186 ALA A O 1
ATOM 1377 N N . SER A 1 187 ? -18.827 74.020 8.770 1.00 14.14 187 SER A N 1
ATOM 1378 C CA . SER A 1 187 ? -20.173 73.856 9.306 1.00 13.81 187 SER A CA 1
ATOM 1379 C C . SER A 1 187 ? -20.475 72.384 9.495 1.00 14.64 187 SER A C 1
ATOM 1380 O O . SER A 1 187 ? -19.562 71.576 9.705 1.00 16.65 187 SER A O 1
ATOM 1383 N N . GLY A 1 188 ? -21.756 72.040 9.430 1.00 12.79 188 GLY A N 1
ATOM 1384 C CA . GLY A 1 188 ? -22.133 70.654 9.595 1.00 13.95 188 GLY A CA 1
ATOM 1385 C C . GLY A 1 188 ? -23.438 70.446 8.860 1.00 14.10 188 GLY A C 1
ATOM 1386 O O . GLY A 1 188 ? -24.228 71.395 8.689 1.00 13.40 188 GLY A O 1
ATOM 1387 N N . ILE A 1 189 ? -23.673 69.211 8.421 1.00 12.84 189 ILE A N 1
ATOM 1388 C CA . ILE A 1 189 ? -24.890 68.902 7.715 1.00 11.96 189 ILE A CA 1
ATOM 1389 C C . ILE A 1 189 ? -26.082 69.149 8.636 1.00 13.81 189 ILE A C 1
ATOM 1390 O O . ILE A 1 189 ? -27.207 69.352 8.165 1.00 12.75 189 ILE A O 1
ATOM 1395 N N . ASP A 1 190 ? -25.831 69.156 9.947 1.00 14.01 190 ASP A N 1
ATOM 1396 C CA . ASP A 1 190 ? -26.892 69.409 10.914 1.00 13.73 190 ASP A CA 1
ATOM 1397 C C . ASP A 1 190 ? -27.249 70.873 11.130 1.00 13.36 190 ASP A C 1
ATOM 1398 O O . ASP A 1 190 ? -28.090 71.165 11.963 1.00 13.79 190 ASP A O 1
ATOM 1403 N N . VAL A 1 191 ? -26.602 71.807 10.437 1.00 14.02 191 VAL A N 1
ATOM 1404 C CA . VAL A 1 191 ? -26.985 73.192 10.663 1.00 14.89 191 VAL A CA 1
ATOM 1405 C C . VAL A 1 191 ? -28.109 73.483 9.698 1.00 14.83 191 VAL A C 1
ATOM 1406 O O . VAL A 1 191 ? -28.080 73.061 8.553 1.00 15.21 191 VAL A O 1
ATOM 1410 N N . TYR A 1 192 ? -29.117 74.198 10.167 1.00 14.78 192 TYR A N 1
ATOM 1411 C CA . TYR A 1 192 ? -30.254 74.474 9.316 1.00 15.22 192 TYR A CA 1
ATOM 1412 C C . TYR A 1 192 ? -29.910 75.029 7.957 1.00 14.27 192 TYR A C 1
ATOM 1413 O O . TYR A 1 192 ? -30.486 74.605 6.953 1.00 16.71 192 TYR A O 1
ATOM 1422 N N . ALA A 1 193 ? -28.990 75.984 7.924 1.00 13.75 193 ALA A N 1
ATOM 1423 C CA . ALA A 1 193 ? -28.609 76.640 6.684 1.00 14.15 193 ALA A CA 1
ATOM 1424 C C . ALA A 1 193 ? -27.794 75.799 5.667 1.00 13.38 193 ALA A C 1
ATOM 1425 O O . ALA A 1 193 ? -27.630 76.199 4.523 1.00 13.40 193 ALA A O 1
ATOM 1427 N N . TRP A 1 194 ? -27.305 74.645 6.083 1.00 13.62 194 TRP A N 1
ATOM 1428 C CA . TRP A 1 194 ? -26.476 73.814 5.216 1.00 14.29 194 TRP A CA 1
ATOM 1429 C C . TRP A 1 194 ? -26.972 73.592 3.782 1.00 15.62 194 TRP A C 1
ATOM 1430 O O . TRP A 1 194 ? -26.325 74.039 2.810 1.00 16.55 194 TRP A O 1
ATOM 1441 N N . ASN A 1 195 ? -28.108 72.912 3.651 1.00 15.02 195 ASN A N 1
ATOM 1442 C CA . ASN A 1 195 ? -28.636 72.592 2.336 1.00 17.45 195 ASN A CA 1
ATOM 1443 C C . ASN A 1 195 ? -28.748 73.772 1.405 1.00 16.55 195 ASN A C 1
ATOM 1444 O O . ASN A 1 195 ? -28.263 73.691 0.290 1.00 16.82 195 ASN A O 1
ATOM 1449 N N . LYS A 1 196 ? -29.388 74.850 1.858 1.00 14.95 196 LYS A N 1
ATOM 1450 C CA . LYS A 1 196 ? -29.537 76.003 1.003 1.00 17.31 196 LYS A CA 1
ATOM 1451 C C . LYS A 1 196 ? -28.200 76.640 0.687 1.00 16.56 196 LYS A C 1
ATOM 1452 O O . LYS A 1 196 ? -28.030 77.173 -0.395 1.00 17.65 196 LYS A O 1
ATOM 1458 N N . ILE A 1 197 ? -27.252 76.600 1.615 1.00 14.97 197 ILE A N 1
ATOM 1459 C CA . ILE A 1 197 ? -25.953 77.171 1.292 1.00 14.94 197 ILE A CA 1
ATOM 1460 C C . ILE A 1 197 ? -25.326 76.388 0.121 1.00 15.53 197 ILE A C 1
ATOM 1461 O O . ILE A 1 197 ? -24.792 76.973 -0.829 1.00 13.53 197 ILE A O 1
ATOM 1466 N N . MET A 1 198 ? -25.444 75.062 0.158 1.00 15.80 198 MET A N 1
ATOM 1467 C CA . MET A 1 198 ? -24.857 74.241 -0.895 1.00 15.96 198 MET A CA 1
ATOM 1468 C C . MET A 1 198 ? -25.639 74.307 -2.198 1.00 15.92 198 MET A C 1
ATOM 1469 O O . MET A 1 198 ? -25.066 74.200 -3.287 1.00 16.31 198 MET A O 1
ATOM 1474 N N . GLU A 1 199 ? -26.948 74.464 -2.104 1.00 16.48 199 GLU A N 1
ATOM 1475 C CA . GLU A 1 199 ? -27.733 74.536 -3.329 1.00 18.44 199 GLU A CA 1
ATOM 1476 C C . GLU A 1 199 ? -27.295 75.760 -4.097 1.00 18.25 199 GLU A C 1
ATOM 1477 O O . GLU A 1 199 ? -27.319 75.789 -5.329 1.00 16.04 199 GLU A O 1
ATOM 1483 N N . ASN A 1 200 ? -26.877 76.773 -3.347 1.00 15.95 200 ASN A N 1
ATOM 1484 C CA . ASN A 1 200 ? -26.483 78.040 -3.945 1.00 14.77 200 ASN A CA 1
ATOM 1485 C C . ASN A 1 200 ? -25.038 78.298 -4.202 1.00 14.23 200 ASN A C 1
ATOM 1486 O O . ASN A 1 200 ? -24.700 78.880 -5.222 1.00 14.03 200 ASN A O 1
ATOM 1491 N N . PHE A 1 201 ? -24.187 77.854 -3.275 1.00 14.65 201 PHE A N 1
ATOM 1492 C CA . PHE A 1 201 ? -22.781 78.193 -3.328 1.00 14.06 201 PHE A CA 1
ATOM 1493 C C . PHE A 1 201 ? -21.725 77.110 -3.262 1.00 14.27 201 PHE A C 1
ATOM 1494 O O . PHE A 1 201 ? -20.544 77.432 -3.179 1.00 14.56 201 PHE A O 1
ATOM 1502 N N . ARG A 1 202 ? -22.120 75.845 -3.287 1.00 14.25 202 ARG A N 1
ATOM 1503 C CA . ARG A 1 202 ? -21.131 74.787 -3.207 1.00 14.25 202 ARG A CA 1
ATOM 1504 C C . ARG A 1 202 ? -19.995 74.987 -4.204 1.00 16.28 202 ARG A C 1
ATOM 1505 O O . ARG A 1 202 ? -18.845 74.644 -3.931 1.00 18.28 202 ARG A O 1
ATOM 1513 N N . ASN A 1 203 ? -20.288 75.555 -5.363 1.00 15.87 203 ASN A N 1
ATOM 1514 C CA . ASN A 1 203 ? -19.225 75.706 -6.332 1.00 18.99 203 ASN A CA 1
ATOM 1515 C C . ASN A 1 203 ? -18.324 76.888 -6.084 1.00 17.82 203 ASN A C 1
ATOM 1516 O O . ASN A 1 203 ? -17.217 76.954 -6.617 1.00 18.16 203 ASN A O 1
ATOM 1521 N N . ASN A 1 204 ? -18.783 77.802 -5.239 1.00 17.03 204 ASN A N 1
ATOM 1522 C CA . ASN A 1 204 ? -17.997 78.979 -4.896 1.00 16.19 204 ASN A CA 1
ATOM 1523 C C . ASN A 1 204 ? -16.955 78.661 -3.851 1.00 15.10 204 ASN A C 1
ATOM 1524 O O . ASN A 1 204 ? -15.887 79.274 -3.822 1.00 18.57 204 ASN A O 1
ATOM 1529 N N . PHE A 1 205 ? -17.245 77.694 -3.002 1.00 13.60 205 PHE A N 1
ATOM 1530 C CA . PHE A 1 205 ? -16.292 77.329 -1.965 1.00 14.06 205 PHE A CA 1
ATOM 1531 C C . PHE A 1 205 ? -15.104 76.577 -2.518 1.00 13.87 205 PHE A C 1
ATOM 1532 O O . PHE A 1 205 ? -15.284 75.677 -3.311 1.00 14.44 205 PHE A O 1
ATOM 1540 N N . ASN A 1 206 ? -13.899 76.963 -2.127 1.00 12.83 206 ASN A N 1
ATOM 1541 C CA . ASN A 1 206 ? -12.712 76.235 -2.556 1.00 14.53 206 ASN A CA 1
ATOM 1542 C C . ASN A 1 206 ? -12.721 74.921 -1.758 1.00 14.34 206 ASN A C 1
ATOM 1543 O O . ASN A 1 206 ? -12.422 73.852 -2.277 1.00 13.73 206 ASN A O 1
ATOM 1548 N N . TYR A 1 207 ? -13.039 75.038 -0.485 1.00 12.47 207 TYR A N 1
ATOM 1549 C CA . TYR A 1 207 ? -13.119 73.881 0.390 1.00 14.50 207 TYR A CA 1
ATOM 1550 C C . TYR A 1 207 ? -14.315 73.996 1.294 1.00 13.38 207 TYR A C 1
ATOM 1551 O O . TYR A 1 207 ? -14.690 75.086 1.713 1.00 15.15 207 TYR A O 1
ATOM 1560 N N . ILE A 1 208 ? -14.908 72.859 1.604 1.00 12.72 208 ILE A N 1
ATOM 1561 C CA . ILE A 1 208 ? -16.089 72.840 2.437 1.00 11.71 208 ILE A CA 1
ATOM 1562 C C . ILE A 1 208 ? -15.698 71.919 3.580 1.00 12.64 208 ILE A C 1
ATOM 1563 O O . ILE A 1 208 ? -15.517 70.697 3.404 1.00 11.52 208 ILE A O 1
ATOM 1568 N N . GLN A 1 209 ? -15.561 72.513 4.749 1.00 11.14 209 GLN A N 1
ATOM 1569 C CA . GLN A 1 209 ? -15.159 71.754 5.923 1.00 13.33 209 GLN A CA 1
ATOM 1570 C C . GLN A 1 209 ? -16.333 71.318 6.775 1.00 13.53 209 GLN A C 1
ATOM 1571 O O . GLN A 1 209 ? -17.243 72.106 7.064 1.00 14.58 209 GLN A O 1
ATOM 1577 N N . LEU A 1 210 ? -16.304 70.059 7.177 1.00 12.47 210 LEU A N 1
ATOM 1578 C CA . LEU A 1 210 ? -17.319 69.534 8.087 1.00 14.05 210 LEU A CA 1
ATOM 1579 C C . LEU A 1 210 ? -16.650 69.443 9.469 1.00 12.69 210 LEU A C 1
ATOM 1580 O O . LEU A 1 210 ? -15.585 68.857 9.610 1.00 13.47 210 LEU A O 1
ATOM 1585 N N . GLN A 1 211 ? -17.270 70.028 10.478 1.00 13.63 211 GLN A N 1
ATOM 1586 C CA . GLN A 1 211 ? -16.710 70.007 11.835 1.00 13.13 211 GLN A CA 1
ATOM 1587 C C . GLN A 1 211 ? -16.979 68.638 12.436 1.00 12.89 211 GLN A C 1
ATOM 1588 O O . GLN A 1 211 ? -17.632 68.508 13.472 1.00 11.91 211 GLN A O 1
ATOM 1594 N N . SER A 1 212 ? -16.472 67.612 11.767 1.00 11.69 212 SER A N 1
ATOM 1595 C CA . SER A 1 212 ? -16.692 66.232 12.186 1.00 11.58 212 SER A CA 1
ATOM 1596 C C . SER A 1 212 ? -15.746 65.846 13.352 1.00 12.90 212 SER A C 1
ATOM 1597 O O . SER A 1 212 ? -15.043 64.827 13.303 1.00 13.38 212 SER A O 1
ATOM 1600 N N . TYR A 1 213 ? -15.723 66.681 14.384 1.00 13.13 213 TYR A N 1
ATOM 1601 C CA . TYR A 1 213 ? -14.868 66.475 15.544 1.00 12.39 213 TYR A CA 1
ATOM 1602 C C . TYR A 1 213 ? -15.155 65.190 16.312 1.00 11.89 213 TYR A C 1
ATOM 1603 O O . TYR A 1 213 ? -16.280 64.950 16.791 1.00 11.61 213 TYR A O 1
ATOM 1612 N N . GLY A 1 214 ? -14.127 64.355 16.432 1.00 12.39 214 GLY A N 1
ATOM 1613 C CA . GLY A 1 214 ? -14.310 63.114 17.162 1.00 13.01 214 GLY A CA 1
ATOM 1614 C C . GLY A 1 214 ? -14.845 61.991 16.309 1.00 15.38 214 GLY A C 1
ATOM 1615 O O . GLY A 1 214 ? -15.080 60.894 16.828 1.00 13.91 214 GLY A O 1
ATOM 1616 N N . ALA A 1 215 ? -15.028 62.238 15.007 1.00 12.59 215 ALA A N 1
ATOM 1617 C CA . ALA A 1 215 ? -15.532 61.170 14.156 1.00 14.05 215 ALA A CA 1
ATOM 1618 C C . ALA A 1 215 ? -14.491 60.095 13.830 1.00 13.94 215 ALA A C 1
ATOM 1619 O O . ALA A 1 215 ? -13.276 60.254 14.090 1.00 13.69 215 ALA A O 1
ATOM 1621 N N . ASN A 1 216 ? -14.987 58.994 13.268 1.00 13.45 216 ASN A N 1
ATOM 1622 C CA . ASN A 1 216 ? -14.137 57.927 12.785 1.00 14.79 216 ASN A CA 1
ATOM 1623 C C . ASN A 1 216 ? -14.455 57.918 11.288 1.00 14.99 216 ASN A C 1
ATOM 1624 O O . ASN A 1 216 ? -15.328 58.660 10.828 1.00 14.41 216 ASN A O 1
ATOM 1629 N N . VAL A 1 217 ? -13.756 57.079 10.533 1.00 15.83 217 VAL A N 1
ATOM 1630 C CA . VAL A 1 217 ? -13.931 57.024 9.101 1.00 15.86 217 VAL A CA 1
ATOM 1631 C C . VAL A 1 217 ? -15.336 56.667 8.686 1.00 16.06 217 VAL A C 1
ATOM 1632 O O . VAL A 1 217 ? -15.862 57.240 7.723 1.00 16.87 217 VAL A O 1
ATOM 1636 N N . SER A 1 218 ? -15.954 55.734 9.406 1.00 12.18 218 SER A N 1
ATOM 1637 C CA . SER A 1 218 ? -17.310 55.352 9.102 1.00 12.43 218 SER A CA 1
ATOM 1638 C C . SER A 1 218 ? -18.230 56.595 9.155 1.00 13.40 218 SER A C 1
ATOM 1639 O O . SER A 1 218 ? -18.993 56.880 8.235 1.00 14.25 218 SER A O 1
ATOM 1643 N N . ARG A 1 219 ? -18.173 57.330 10.247 1.00 13.39 219 ARG A N 1
ATOM 1644 C CA . ARG A 1 219 ? -19.032 58.490 10.346 1.00 13.30 219 ARG A CA 1
ATOM 1645 C C . ARG A 1 219 ? -18.711 59.509 9.241 1.00 12.70 219 ARG A C 1
ATOM 1646 O O . ARG A 1 219 ? -19.625 60.010 8.599 1.00 14.88 219 ARG A O 1
ATOM 1654 N N . THR A 1 220 ? -17.441 59.801 8.972 1.00 12.63 220 THR A N 1
ATOM 1655 C CA . THR A 1 220 ? -17.174 60.761 7.891 1.00 13.42 220 THR A CA 1
ATOM 1656 C C . THR A 1 220 ? -17.723 60.268 6.519 1.00 14.96 220 THR A C 1
ATOM 1657 O O . THR A 1 220 ? -18.258 61.061 5.717 1.00 12.35 220 THR A O 1
ATOM 1661 N N . GLN A 1 221 ? -17.653 58.956 6.267 1.00 15.75 221 GLN A N 1
ATOM 1662 C CA . GLN A 1 221 ? -18.170 58.415 5.010 1.00 14.48 221 GLN A CA 1
ATOM 1663 C C . GLN A 1 221 ? -19.663 58.672 4.939 1.00 16.01 221 GLN A C 1
ATOM 1664 O O . GLN A 1 221 ? -20.199 59.037 3.881 1.00 15.26 221 GLN A O 1
ATOM 1670 N N . LEU A 1 222 ? -20.335 58.479 6.072 1.00 14.22 222 LEU A N 1
ATOM 1671 C CA . LEU A 1 222 ? -21.762 58.709 6.088 1.00 14.64 222 LEU A CA 1
ATOM 1672 C C . LEU A 1 222 ? -22.041 60.152 5.684 1.00 15.24 222 LEU A C 1
ATOM 1673 O O . LEU A 1 222 ? -22.997 60.431 4.936 1.00 13.42 222 LEU A O 1
ATOM 1678 N N . MET A 1 223 ? -21.211 61.067 6.188 1.00 12.92 223 MET A N 1
ATOM 1679 C CA . MET A 1 223 ? -21.387 62.470 5.878 1.00 13.12 223 MET A CA 1
ATOM 1680 C C . MET A 1 223 ? -21.129 62.675 4.383 1.00 13.27 223 MET A C 1
ATOM 1681 O O . MET A 1 223 ? -21.869 63.396 3.699 1.00 13.36 223 MET A O 1
ATOM 1686 N N . MET A 1 224 ? -20.078 62.019 3.886 1.00 16.29 224 MET A N 1
ATOM 1687 C CA . MET A 1 224 ? -19.678 62.126 2.494 1.00 15.70 224 MET A CA 1
ATOM 1688 C C . MET A 1 224 ? -20.786 61.659 1.596 1.00 15.42 224 MET A C 1
ATOM 1689 O O . MET A 1 224 ? -20.998 62.234 0.539 1.00 15.72 224 MET A O 1
ATOM 1694 N N . ASN A 1 225 ? -21.502 60.614 2.002 1.00 15.39 225 ASN A N 1
ATOM 1695 C CA . ASN A 1 225 ? -22.582 60.101 1.142 1.00 15.93 225 ASN A CA 1
ATOM 1696 C C . ASN A 1 225 ? -23.626 61.155 0.838 1.00 15.46 225 ASN A C 1
ATOM 1697 O O . ASN A 1 225 ? -24.090 61.307 -0.301 1.00 15.40 225 ASN A O 1
ATOM 1702 N N . TYR A 1 226 ? -23.982 61.883 1.884 1.00 15.64 226 TYR A N 1
ATOM 1703 C CA . TYR A 1 226 ? -24.969 62.930 1.811 1.00 16.20 226 TYR A CA 1
ATOM 1704 C C . TYR A 1 226 ? -24.427 64.179 1.141 1.00 16.46 226 TYR A C 1
ATOM 1705 O O . TYR A 1 226 ? -25.040 64.729 0.235 1.00 14.88 226 TYR A O 1
ATOM 1714 N N . ALA A 1 227 ? -23.271 64.636 1.603 1.00 16.74 227 ALA A N 1
ATOM 1715 C CA . ALA A 1 227 ? -22.685 65.846 1.046 1.00 16.75 227 ALA A CA 1
ATOM 1716 C C . ALA A 1 227 ? -22.593 65.747 -0.478 1.00 15.53 227 ALA A C 1
ATOM 1717 O O . ALA A 1 227 ? -22.945 66.701 -1.199 1.00 13.66 227 ALA A O 1
ATOM 1719 N N . THR A 1 228 ? -22.127 64.592 -0.959 1.00 13.85 228 THR A N 1
ATOM 1720 C CA . THR A 1 228 ? -21.991 64.366 -2.395 1.00 13.39 228 THR A CA 1
ATOM 1721 C C . THR A 1 228 ? -23.270 63.977 -3.097 1.00 14.39 228 THR A C 1
ATOM 1722 O O . THR A 1 228 ? -23.602 64.542 -4.124 1.00 12.58 228 THR A O 1
ATOM 1726 N N . GLY A 1 229 ? -23.999 63.018 -2.536 1.00 16.15 229 GLY A N 1
ATOM 1727 C CA . GLY A 1 229 ? -25.190 62.551 -3.215 1.00 17.97 229 GLY A CA 1
ATOM 1728 C C . GLY A 1 229 ? -26.378 63.492 -3.195 1.00 18.58 229 GLY A C 1
ATOM 1729 O O . GLY A 1 229 ? -27.050 63.688 -4.213 1.00 19.69 229 GLY A O 1
ATOM 1730 N N . THR A 1 230 ? -26.628 64.079 -2.037 1.00 17.12 230 THR A N 1
ATOM 1731 C CA . THR A 1 230 ? -27.775 64.960 -1.861 1.00 17.99 230 THR A CA 1
ATOM 1732 C C . THR A 1 230 ? -27.430 66.439 -2.022 1.00 18.96 230 THR A C 1
ATOM 1733 O O . THR A 1 230 ? -28.150 67.184 -2.689 1.00 19.03 230 THR A O 1
ATOM 1737 N N . ASN A 1 231 ? -26.318 66.881 -1.435 1.00 16.16 231 ASN A N 1
ATOM 1738 C CA . ASN A 1 231 ? -25.946 68.277 -1.587 1.00 14.41 231 ASN A CA 1
ATOM 1739 C C . ASN A 1 231 ? -25.234 68.544 -2.912 1.00 16.09 231 ASN A C 1
ATOM 1740 O O . ASN A 1 231 ? -25.049 69.705 -3.289 1.00 14.23 231 ASN A O 1
ATOM 1745 N N . LYS A 1 232 ? -24.846 67.472 -3.611 1.00 14.20 232 LYS A N 1
ATOM 1746 C CA . LYS A 1 232 ? -24.156 67.562 -4.903 1.00 14.98 232 LYS A CA 1
ATOM 1747 C C . LYS A 1 232 ? -22.782 68.230 -4.828 1.00 14.73 232 LYS A C 1
ATOM 1748 O O . LYS A 1 232 ? -22.296 68.856 -5.781 1.00 13.19 232 LYS A O 1
ATOM 1754 N N . ILE A 1 233 ? -22.154 68.137 -3.670 1.00 14.44 233 ILE A N 1
ATOM 1755 C CA . ILE A 1 233 ? -20.834 68.738 -3.515 1.00 12.20 233 ILE A CA 1
ATOM 1756 C C . ILE A 1 233 ? -19.741 67.849 -4.103 1.00 13.01 233 ILE A C 1
ATOM 1757 O O . ILE A 1 233 ? -19.731 66.657 -3.870 1.00 13.52 233 ILE A O 1
ATOM 1762 N N . PRO A 1 234 ? -18.819 68.434 -4.887 1.00 13.67 234 PRO A N 1
ATOM 1763 C CA . PRO A 1 234 ? -17.707 67.676 -5.481 1.00 15.89 234 PRO A CA 1
ATOM 1764 C C . PRO A 1 234 ? -16.886 67.115 -4.286 1.00 16.26 234 PRO A C 1
ATOM 1765 O O . PRO A 1 234 ? -16.580 67.844 -3.320 1.00 15.91 234 PRO A O 1
ATOM 1769 N N . ALA A 1 235 ? -16.540 65.840 -4.355 1.00 13.27 235 ALA A N 1
ATOM 1770 C CA . ALA A 1 235 ? -15.795 65.204 -3.284 1.00 14.28 235 ALA A CA 1
ATOM 1771 C C . ALA A 1 235 ? -14.510 65.974 -2.984 1.00 14.09 235 ALA A C 1
ATOM 1772 O O . ALA A 1 235 ? -14.090 66.092 -1.826 1.00 14.21 235 ALA A O 1
ATOM 1774 N N . SER A 1 236 ? -13.893 66.510 -4.028 1.00 14.62 236 SER A N 1
ATOM 1775 C CA . SER A 1 236 ? -12.648 67.241 -3.879 1.00 15.82 236 SER A CA 1
ATOM 1776 C C . SER A 1 236 ? -12.706 68.517 -3.035 1.00 14.86 236 SER A C 1
ATOM 1777 O O . SER A 1 236 ? -11.682 69.108 -2.776 1.00 18.14 236 SER A O 1
ATOM 1780 N N . LYS A 1 237 ? -13.883 68.949 -2.612 1.00 14.88 237 LYS A N 1
ATOM 1781 C CA . LYS A 1 237 ? -13.983 70.153 -1.771 1.00 15.68 237 LYS A CA 1
ATOM 1782 C C . LYS A 1 237 ? -14.129 69.775 -0.302 1.00 15.53 237 LYS A C 1
ATOM 1783 O O . LYS A 1 237 ? -13.886 70.596 0.585 1.00 15.05 237 LYS A O 1
ATOM 1789 N N . MET A 1 238 ? -14.541 68.537 -0.055 1.00 14.30 238 MET A N 1
ATOM 1790 C CA . MET A 1 238 ? -14.798 68.082 1.310 1.00 15.17 238 MET A CA 1
ATOM 1791 C C . MET A 1 238 ? -13.565 67.969 2.179 1.00 15.19 238 MET A C 1
ATOM 1792 O O . MET A 1 238 ? -12.585 67.325 1.826 1.00 14.92 238 MET A O 1
ATOM 1797 N N . VAL A 1 239 ? -13.636 68.619 3.328 1.00 14.53 239 VAL A N 1
ATOM 1798 C CA . VAL A 1 239 ? -12.546 68.632 4.282 1.00 14.56 239 VAL A CA 1
ATOM 1799 C C . VAL A 1 239 ? -13.142 68.236 5.619 1.00 14.79 239 VAL A C 1
ATOM 1800 O O . VAL A 1 239 ? -14.190 68.741 5.995 1.00 15.46 239 VAL A O 1
ATOM 1804 N N . PHE A 1 240 ? -12.486 67.333 6.334 1.00 13.61 240 PHE A N 1
ATOM 1805 C CA . PHE A 1 240 ? -12.987 66.938 7.646 1.00 12.29 240 PHE A CA 1
ATOM 1806 C C . PHE A 1 240 ? -12.197 67.553 8.798 1.00 13.86 240 PHE A C 1
ATOM 1807 O O . PHE A 1 240 ? -11.043 67.992 8.639 1.00 13.94 240 PHE A O 1
ATOM 1815 N N . GLY A 1 241 ? -12.834 67.595 9.960 1.00 14.59 241 GLY A N 1
ATOM 1816 C CA . GLY A 1 241 ? -12.248 68.280 11.085 1.00 14.36 241 GLY A CA 1
ATOM 1817 C C . GLY A 1 241 ? -11.491 67.400 12.026 1.00 16.43 241 GLY A C 1
ATOM 1818 O O . GLY A 1 241 ? -12.026 66.398 12.490 1.00 16.19 241 GLY A O 1
ATOM 1819 N N . ALA A 1 242 ? -10.243 67.771 12.283 1.00 15.28 242 ALA A N 1
ATOM 1820 C CA . ALA A 1 242 ? -9.375 67.036 13.209 1.00 16.81 242 ALA A CA 1
ATOM 1821 C C . ALA A 1 242 ? -9.431 67.865 14.479 1.00 15.25 242 ALA A C 1
ATOM 1822 O O . ALA A 1 242 ? -8.966 69.026 14.508 1.00 14.65 242 ALA A O 1
ATOM 1824 N N . TYR A 1 243 ? -10.001 67.274 15.520 1.00 15.28 243 TYR A N 1
ATOM 1825 C CA . TYR A 1 243 ? -10.194 68.005 16.773 1.00 15.33 243 TYR A CA 1
ATOM 1826 C C . TYR A 1 243 ? -9.015 67.977 17.731 1.00 14.89 243 TYR A C 1
ATOM 1827 O O . TYR A 1 243 ? -9.082 67.444 18.852 1.00 15.35 243 TYR A O 1
ATOM 1836 N N . ALA A 1 244 ? -7.932 68.592 17.278 1.00 14.91 244 ALA A N 1
ATOM 1837 C CA . ALA A 1 244 ? -6.694 68.665 18.049 1.00 14.30 244 ALA A CA 1
ATOM 1838 C C . ALA A 1 244 ? -6.940 69.334 19.389 1.00 15.72 244 ALA A C 1
ATOM 1839 O O . ALA A 1 244 ? -6.245 69.040 20.366 1.00 18.30 244 ALA A O 1
ATOM 1841 N N . GLU A 1 245 ? -7.905 70.245 19.439 1.00 14.14 245 GLU A N 1
ATOM 1842 C CA . GLU A 1 245 ? -8.207 70.919 20.679 1.00 14.97 245 GLU A CA 1
ATOM 1843 C C . GLU A 1 245 ? -8.603 69.907 21.735 1.00 16.50 245 GLU A C 1
ATOM 1844 O O . GLU A 1 245 ? -8.332 70.106 22.917 1.00 17.52 245 GLU A O 1
ATOM 1850 N N . GLY A 1 246 ? -9.233 68.819 21.314 1.00 16.42 246 GLY A N 1
ATOM 1851 C CA . GLY A 1 246 ? -9.652 67.801 22.281 1.00 17.15 246 GLY A CA 1
ATOM 1852 C C . GLY A 1 246 ? -8.494 66.929 22.756 1.00 17.19 246 GLY A C 1
ATOM 1853 O O . GLY A 1 246 ? -8.476 66.494 23.901 1.00 18.95 246 GLY A O 1
ATOM 1854 N N . GLY A 1 247 ? -7.525 66.694 21.876 1.00 16.19 247 GLY A N 1
ATOM 1855 C CA . GLY A 1 247 ? -6.357 65.873 22.195 1.00 14.85 247 GLY A CA 1
ATOM 1856 C C . GLY A 1 247 ? -6.587 64.397 22.449 1.00 15.16 247 GLY A C 1
ATOM 1857 O O . GLY A 1 247 ? -5.735 63.727 23.021 1.00 16.25 247 GLY A O 1
ATOM 1858 N N . THR A 1 248 ? -7.701 63.854 21.981 1.00 14.24 248 THR A N 1
ATOM 1859 C CA . THR A 1 248 ? -8.007 62.455 22.281 1.00 14.99 248 THR A CA 1
ATOM 1860 C C . THR A 1 248 ? -8.445 61.615 21.073 1.00 15.58 248 THR A C 1
ATOM 1861 O O . THR A 1 248 ? -8.619 60.388 21.181 1.00 13.74 248 THR A O 1
ATOM 1865 N N . ASN A 1 249 ? -8.601 62.255 19.920 1.00 15.75 249 ASN A N 1
ATOM 1866 C CA . ASN A 1 249 ? -9.074 61.522 18.757 1.00 16.54 249 ASN A CA 1
ATOM 1867 C C . ASN A 1 249 ? -8.057 61.479 17.624 1.00 16.23 249 ASN A C 1
ATOM 1868 O O . ASN A 1 249 ? -8.407 61.367 16.454 1.00 16.74 249 ASN A O 1
ATOM 1873 N N . GLN A 1 250 ? -6.792 61.509 17.981 1.00 15.03 250 GLN A N 1
ATOM 1874 C CA . GLN A 1 250 ? -5.778 61.517 16.969 1.00 15.58 250 GLN A CA 1
ATOM 1875 C C . GLN A 1 250 ? -5.749 60.294 16.071 1.00 15.93 250 GLN A C 1
ATOM 1876 O O . GLN A 1 250 ? -5.681 60.422 14.842 1.00 15.96 250 GLN A O 1
ATOM 1882 N N . ALA A 1 251 ? -5.822 59.099 16.649 1.00 15.61 251 ALA A N 1
ATOM 1883 C CA . ALA A 1 251 ? -5.754 57.920 15.798 1.00 13.65 251 ALA A CA 1
ATOM 1884 C C . ALA A 1 251 ? -6.892 57.949 14.753 1.00 13.70 251 ALA A C 1
ATOM 1885 O O . ALA A 1 251 ? -6.657 57.725 13.545 1.00 13.59 251 ALA A O 1
ATOM 1887 N N . ASN A 1 252 ? -8.107 58.264 15.200 1.00 12.87 252 ASN A N 1
ATOM 1888 C CA . ASN A 1 252 ? -9.239 58.376 14.290 1.00 13.20 252 ASN A CA 1
ATOM 1889 C C . ASN A 1 252 ? -8.974 59.466 13.239 1.00 13.23 252 ASN A C 1
ATOM 1890 O O . ASN A 1 252 ? -9.172 59.237 12.038 1.00 12.40 252 ASN A O 1
ATOM 1895 N N . ASP A 1 253 ? -8.532 60.644 13.692 1.00 14.07 253 ASP A N 1
ATOM 1896 C CA . ASP A 1 253 ? -8.244 61.764 12.788 1.00 14.06 253 ASP A CA 1
ATOM 1897 C C . ASP A 1 253 ? -7.208 61.391 11.746 1.00 14.61 253 ASP A C 1
ATOM 1898 O O . ASP A 1 253 ? -7.335 61.752 10.563 1.00 16.99 253 ASP A O 1
ATOM 1903 N N . VAL A 1 254 ? -6.183 60.671 12.180 1.00 13.82 254 VAL A N 1
ATOM 1904 C CA . VAL A 1 254 ? -5.147 60.225 11.275 1.00 15.22 254 VAL A CA 1
ATOM 1905 C C . VAL A 1 254 ? -5.747 59.299 10.207 1.00 15.49 254 VAL A C 1
ATOM 1906 O O . VAL A 1 254 ? -5.435 59.425 9.021 1.00 15.18 254 VAL A O 1
ATOM 1910 N N . GLU A 1 255 ? -6.648 58.415 10.623 1.00 16.22 255 GLU A N 1
ATOM 1911 C CA . GLU A 1 255 ? -7.286 57.499 9.685 1.00 17.09 255 GLU A CA 1
ATOM 1912 C C . GLU A 1 255 ? -8.148 58.280 8.675 1.00 14.91 255 GLU A C 1
ATOM 1913 O O . GLU A 1 255 ? -8.101 58.027 7.476 1.00 13.43 255 GLU A O 1
ATOM 1919 N N . VAL A 1 256 ? -8.888 59.264 9.157 1.00 14.75 256 VAL A N 1
ATOM 1920 C CA . VAL A 1 256 ? -9.720 60.088 8.278 1.00 13.32 256 VAL A CA 1
ATOM 1921 C C . VAL A 1 256 ? -8.836 60.901 7.349 1.00 15.34 256 VAL A C 1
ATOM 1922 O O . VAL A 1 256 ? -9.160 61.124 6.187 1.00 16.32 256 VAL A O 1
ATOM 1926 N N . ALA A 1 257 ? -7.705 61.341 7.882 1.00 15.99 257 ALA A N 1
ATOM 1927 C CA . ALA A 1 257 ? -6.760 62.126 7.121 1.00 16.34 257 ALA A CA 1
ATOM 1928 C C . ALA A 1 257 ? -6.233 61.299 5.936 1.00 17.24 257 ALA A C 1
ATOM 1929 O O . ALA A 1 257 ? -6.175 61.796 4.811 1.00 16.58 257 ALA A O 1
ATOM 1931 N N . LYS A 1 258 ? -5.906 60.027 6.185 1.00 16.69 258 LYS A N 1
ATOM 1932 C CA . LYS A 1 258 ? -5.380 59.159 5.138 1.00 17.64 258 LYS A CA 1
ATOM 1933 C C . LYS A 1 258 ? -6.452 58.634 4.205 1.00 19.48 258 LYS A C 1
ATOM 1934 O O . LYS A 1 258 ? -6.177 58.255 3.063 1.00 18.76 258 LYS A O 1
ATOM 1940 N N . TRP A 1 259 ? -7.672 58.605 4.712 1.00 18.27 259 TRP A N 1
ATOM 1941 C CA . TRP A 1 259 ? -8.823 58.059 4.011 1.00 17.54 259 TRP A CA 1
ATOM 1942 C C . TRP A 1 259 ? -9.306 58.739 2.734 1.00 17.55 259 TRP A C 1
ATOM 1943 O O . TRP A 1 259 ? -9.395 59.966 2.653 1.00 16.76 259 TRP A O 1
ATOM 1954 N N . THR A 1 260 ? -9.605 57.914 1.738 1.00 16.60 260 THR A N 1
ATOM 1955 C CA . THR A 1 260 ? -10.169 58.383 0.467 1.00 17.35 260 THR A CA 1
ATOM 1956 C C . THR A 1 260 ? -11.602 57.838 0.506 1.00 16.97 260 THR A C 1
ATOM 1957 O O . THR A 1 260 ? -11.803 56.625 0.593 1.00 17.23 260 THR A O 1
ATOM 1961 N N . PRO A 1 261 ? -12.606 58.723 0.494 1.00 15.53 261 PRO A N 1
ATOM 1962 C CA . PRO A 1 261 ? -14.017 58.312 0.529 1.00 16.55 261 PRO A CA 1
ATOM 1963 C C . PRO A 1 261 ? -14.355 57.479 -0.693 1.00 14.81 261 PRO A C 1
ATOM 1964 O O . PRO A 1 261 ? -13.657 57.556 -1.678 1.00 12.45 261 PRO A O 1
ATOM 1968 N N . THR A 1 262 ? -15.442 56.720 -0.635 1.00 14.47 262 THR A N 1
ATOM 1969 C CA . THR A 1 262 ? -15.830 55.913 -1.795 1.00 15.15 262 THR A CA 1
ATOM 1970 C C . THR A 1 262 ? -16.202 56.814 -2.998 1.00 15.49 262 THR A C 1
ATOM 1971 O O . THR A 1 262 ? -16.151 56.377 -4.142 1.00 14.21 262 THR A O 1
ATOM 1975 N N . GLN A 1 263 ? -16.584 58.064 -2.736 1.00 16.32 263 GLN A N 1
ATOM 1976 C CA . GLN A 1 263 ? -16.921 58.974 -3.826 1.00 17.89 263 GLN A CA 1
ATOM 1977 C C . GLN A 1 263 ? -15.675 59.568 -4.473 1.00 19.75 263 GLN A C 1
ATOM 1978 O O . GLN A 1 263 ? -15.783 60.309 -5.428 1.00 21.56 263 GLN A O 1
ATOM 1984 N N . GLY A 1 264 ? -14.489 59.234 -3.982 1.00 19.87 264 GLY A N 1
ATOM 1985 C CA . GLY A 1 264 ? -13.289 59.802 -4.574 1.00 19.08 264 GLY A CA 1
ATOM 1986 C C . GLY A 1 264 ? -12.475 60.678 -3.632 1.00 17.41 264 GLY A C 1
ATOM 1987 O O . GLY A 1 264 ? -12.904 60.941 -2.519 1.00 17.73 264 GLY A O 1
ATOM 1988 N N . ALA A 1 265 ? -11.306 61.133 -4.086 1.00 16.56 265 ALA A N 1
ATOM 1989 C CA . ALA A 1 265 ? -10.418 61.946 -3.271 1.00 14.38 265 ALA A CA 1
ATOM 1990 C C . ALA A 1 265 ? -11.121 63.146 -2.673 1.00 15.61 265 ALA A C 1
ATOM 1991 O O . ALA A 1 265 ? -11.814 63.894 -3.376 1.00 14.81 265 ALA A O 1
ATOM 1993 N N . LYS A 1 266 ? -10.923 63.338 -1.373 1.00 15.61 266 LYS A N 1
ATOM 1994 C CA . LYS A 1 266 ? -11.553 64.453 -0.677 1.00 14.62 266 LYS A CA 1
ATOM 1995 C C . LYS A 1 266 ? -10.658 65.672 -0.766 1.00 13.08 266 LYS A C 1
ATOM 1996 O O . LYS A 1 266 ? -9.547 65.584 -1.257 1.00 13.68 266 LYS A O 1
ATOM 2002 N N . GLY A 1 267 ? -11.139 66.806 -0.270 1.00 11.60 267 GLY A N 1
ATOM 2003 C CA . GLY A 1 267 ? -10.333 68.010 -0.317 1.00 12.15 267 GLY A CA 1
ATOM 2004 C C . GLY A 1 267 ? -9.182 67.849 0.645 1.00 13.82 267 GLY A C 1
ATOM 2005 O O . GLY A 1 267 ? -8.043 68.167 0.311 1.00 13.59 267 GLY A O 1
ATOM 2006 N N . GLY A 1 268 ? -9.467 67.338 1.845 1.00 12.07 268 GLY A N 1
ATOM 2007 C CA . GLY A 1 268 ? -8.397 67.176 2.811 1.00 11.18 268 GLY A CA 1
ATOM 2008 C C . GLY A 1 268 ? -8.858 67.264 4.239 1.00 11.02 268 GLY A C 1
ATOM 2009 O O . GLY A 1 268 ? -9.966 66.839 4.551 1.00 12.48 268 GLY A O 1
ATOM 2010 N N . MET A 1 269 ? -8.000 67.782 5.110 1.00 12.15 269 MET A N 1
ATOM 2011 C CA . MET A 1 269 ? -8.315 67.924 6.525 1.00 13.15 269 MET A CA 1
ATOM 2012 C C . MET A 1 269 ? -8.069 69.359 7.013 1.00 14.29 269 MET A C 1
ATOM 2013 O O . MET A 1 269 ? -7.213 70.076 6.477 1.00 13.86 269 MET A O 1
ATOM 2018 N N . MET A 1 270 ? -8.856 69.784 7.996 1.00 12.82 270 MET A N 1
ATOM 2019 C CA . MET A 1 270 ? -8.631 71.057 8.659 1.00 12.67 270 MET A CA 1
ATOM 2020 C C . MET A 1 270 ? -8.415 70.611 10.103 1.00 13.69 270 MET A C 1
ATOM 2021 O O . MET A 1 270 ? -8.941 69.575 10.558 1.00 13.70 270 MET A O 1
ATOM 2026 N N . ILE A 1 271 ? -7.614 71.394 10.805 1.00 15.34 271 ILE A N 1
ATOM 2027 C CA . ILE A 1 271 ? -7.233 71.113 12.163 1.00 13.97 271 ILE A CA 1
ATOM 2028 C C . ILE A 1 271 ? -7.635 72.208 13.123 1.00 13.98 271 ILE A C 1
ATOM 2029 O O . ILE A 1 271 ? -7.141 73.360 13.063 1.00 13.88 271 ILE A O 1
ATOM 2034 N N . TYR A 1 272 ? -8.491 71.823 14.045 1.00 13.77 272 TYR A N 1
ATOM 2035 C CA . TYR A 1 272 ? -8.973 72.746 15.050 1.00 13.35 272 TYR A CA 1
ATOM 2036 C C . TYR A 1 272 ? -8.467 72.429 16.468 1.00 12.47 272 TYR A C 1
ATOM 2037 O O . TYR A 1 272 ? -8.966 71.497 17.102 1.00 13.76 272 TYR A O 1
ATOM 2046 N N . THR A 1 273 ? -7.432 73.134 16.936 1.00 13.77 273 THR A N 1
ATOM 2047 C CA . THR A 1 273 ? -6.707 74.135 16.149 1.00 14.08 273 THR A CA 1
ATOM 2048 C C . THR A 1 273 ? -5.295 73.605 16.165 1.00 15.63 273 THR A C 1
ATOM 2049 O O . THR A 1 273 ? -4.936 72.805 17.030 1.00 14.40 273 THR A O 1
ATOM 2053 N N . TYR A 1 274 ? -4.483 74.044 15.218 1.00 16.43 274 TYR A N 1
ATOM 2054 C CA . TYR A 1 274 ? -3.118 73.568 15.125 1.00 15.87 274 TYR A CA 1
ATOM 2055 C C . TYR A 1 274 ? -2.329 73.934 16.378 1.00 16.36 274 TYR A C 1
ATOM 2056 O O . TYR A 1 274 ? -1.522 73.151 16.878 1.00 17.11 274 TYR A O 1
ATOM 2065 N N . ASN A 1 275 ? -2.568 75.129 16.894 1.00 15.68 275 ASN A N 1
ATOM 2066 C CA . ASN A 1 275 ? -1.826 75.562 18.051 1.00 16.04 275 ASN A CA 1
ATOM 2067 C C . ASN A 1 275 ? -2.359 75.019 19.377 1.00 18.22 275 ASN A C 1
ATOM 2068 O O . ASN A 1 275 ? -1.783 75.294 20.425 1.00 16.94 275 ASN A O 1
ATOM 2073 N N . SER A 1 276 ? -3.438 74.237 19.345 1.00 16.51 276 SER A N 1
ATOM 2074 C CA . SER A 1 276 ? -3.935 73.681 20.603 1.00 18.11 276 SER A CA 1
ATOM 2075 C C . SER A 1 276 ? -3.052 72.518 21.025 1.00 18.56 276 SER A C 1
ATOM 2076 O O . SER A 1 276 ? -2.855 72.278 22.210 1.00 20.99 276 SER A O 1
ATOM 2079 N N . ASN A 1 277 ? -2.484 71.814 20.056 1.00 17.57 277 ASN A N 1
ATOM 2080 C CA . ASN A 1 277 ? -1.689 70.626 20.368 1.00 17.69 277 ASN A CA 1
ATOM 2081 C C . ASN A 1 277 ? -0.949 70.367 19.078 1.00 17.98 277 ASN A C 1
ATOM 2082 O O . ASN A 1 277 ? -1.456 69.701 18.165 1.00 16.90 277 ASN A O 1
ATOM 2087 N N . VAL A 1 278 ? 0.255 70.905 19.004 1.00 17.41 278 VAL A N 1
ATOM 2088 C CA . VAL A 1 278 ? 1.045 70.835 17.781 1.00 19.84 278 VAL A CA 1
ATOM 2089 C C . VAL A 1 278 ? 1.436 69.447 17.318 1.00 18.37 278 VAL A C 1
ATOM 2090 O O . VAL A 1 278 ? 1.442 69.149 16.122 1.00 17.93 278 VAL A O 1
ATOM 2094 N N . SER A 1 279 ? 1.757 68.588 18.270 1.00 18.80 279 SER A N 1
ATOM 2095 C CA . SER A 1 279 ? 2.135 67.233 17.932 1.00 19.46 279 SER A CA 1
ATOM 2096 C C . SER A 1 279 ? 0.937 66.520 17.272 1.00 17.91 279 SER A C 1
ATOM 2097 O O . SER A 1 279 ? 1.103 65.780 16.303 1.00 17.80 279 SER A O 1
ATOM 2100 N N . TYR A 1 280 ? -0.253 66.746 17.816 1.00 16.97 280 TYR A N 1
ATOM 2101 C CA . TYR A 1 280 ? -1.504 66.150 17.299 1.00 17.97 280 TYR A CA 1
ATOM 2102 C C . TYR A 1 280 ? -1.747 66.643 15.870 1.00 17.25 280 TYR A C 1
ATOM 2103 O O . TYR A 1 280 ? -2.008 65.865 14.961 1.00 19.24 280 TYR A O 1
ATOM 2112 N N . ALA A 1 281 ? -1.656 67.955 15.696 1.00 18.08 281 ALA A N 1
ATOM 2113 C CA . ALA A 1 281 ? -1.820 68.596 14.401 1.00 17.44 281 ALA A CA 1
ATOM 2114 C C . ALA A 1 281 ? -0.782 68.076 13.391 1.00 17.63 281 ALA A C 1
ATOM 2115 O O . ALA A 1 281 ? -1.113 67.766 12.244 1.00 16.93 281 ALA A O 1
ATOM 2117 N N . ASN A 1 282 ? 0.480 67.983 13.816 1.00 18.67 282 ASN A N 1
ATOM 2118 C CA . ASN A 1 282 ? 1.546 67.492 12.922 1.00 17.48 282 ASN A CA 1
ATOM 2119 C C . ASN A 1 282 ? 1.246 66.090 12.431 1.00 18.24 282 ASN A C 1
ATOM 2120 O O . ASN A 1 282 ? 1.536 65.758 11.273 1.00 19.13 282 ASN A O 1
ATOM 2125 N N . ALA A 1 283 ? 0.656 65.270 13.309 1.00 17.70 283 ALA A N 1
ATOM 2126 C CA . ALA A 1 283 ? 0.329 63.888 12.951 1.00 17.21 283 ALA A CA 1
ATOM 2127 C C . ALA A 1 283 ? -0.758 63.887 11.888 1.00 16.22 283 ALA A C 1
ATOM 2128 O O . ALA A 1 283 ? -0.678 63.159 10.893 1.00 15.82 283 ALA A O 1
ATOM 2130 N N . VAL A 1 284 ? -1.773 64.710 12.095 1.00 15.72 284 VAL A N 1
ATOM 2131 C CA . VAL A 1 284 ? -2.845 64.815 11.108 1.00 15.06 284 VAL A CA 1
ATOM 2132 C C . VAL A 1 284 ? -2.311 65.345 9.766 1.00 16.09 284 VAL A C 1
ATOM 2133 O O . VAL A 1 284 ? -2.625 64.815 8.699 1.00 14.71 284 VAL A O 1
ATOM 2137 N N . ARG A 1 285 ? -1.501 66.399 9.845 1.00 18.23 285 ARG A N 1
ATOM 2138 C CA . ARG A 1 285 ? -0.869 66.997 8.670 1.00 18.50 285 ARG A CA 1
ATOM 2139 C C . ARG A 1 285 ? -0.122 65.916 7.911 1.00 17.84 285 ARG A C 1
ATOM 2140 O O . ARG A 1 285 ? -0.321 65.747 6.702 1.00 15.66 285 ARG A O 1
ATOM 2148 N N . ASP A 1 286 ? 0.753 65.214 8.634 1.00 16.82 286 ASP A N 1
ATOM 2149 C CA . ASP A 1 286 ? 1.547 64.140 8.045 1.00 18.03 286 ASP A CA 1
ATOM 2150 C C . ASP A 1 286 ? 0.652 63.121 7.366 1.00 18.25 286 ASP A C 1
ATOM 2151 O O . ASP A 1 286 ? 0.955 62.645 6.259 1.00 16.29 286 ASP A O 1
ATOM 2156 N N . ALA A 1 287 ? -0.434 62.783 8.051 1.00 15.96 287 ALA A N 1
ATOM 2157 C CA . ALA A 1 287 ? -1.371 61.791 7.538 1.00 18.68 287 ALA A CA 1
ATOM 2158 C C . ALA A 1 287 ? -2.076 62.223 6.259 1.00 18.92 287 ALA A C 1
ATOM 2159 O O . ALA A 1 287 ? -2.250 61.439 5.340 1.00 18.61 287 ALA A O 1
ATOM 2161 N N . VAL A 1 288 ? -2.497 63.466 6.186 1.00 18.85 288 VAL A N 1
ATOM 2162 C CA . VAL A 1 288 ? -3.227 63.857 4.988 1.00 19.77 288 VAL A CA 1
ATOM 2163 C C . VAL A 1 288 ? -2.272 64.145 3.834 1.00 21.74 288 VAL A C 1
ATOM 2164 O O . VAL A 1 288 ? -2.626 64.016 2.654 1.00 21.81 288 VAL 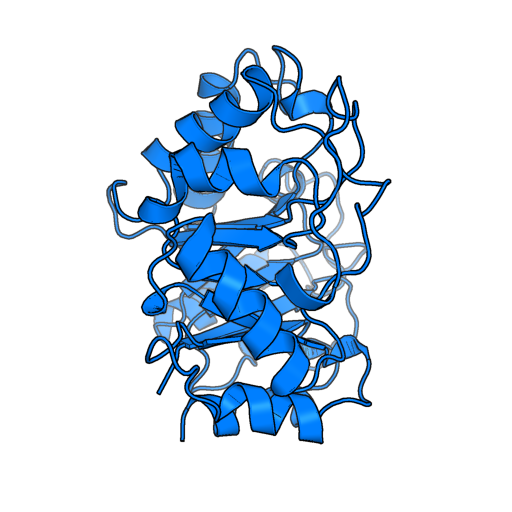A O 1
ATOM 2168 N N . LYS A 1 289 ? -1.041 64.485 4.185 1.00 23.11 289 LYS A N 1
ATOM 2169 C CA . LYS A 1 289 ? -0.027 64.805 3.197 1.00 29.06 289 LYS A CA 1
ATOM 2170 C C . LYS A 1 289 ? 0.732 63.617 2.646 1.00 33.09 289 LYS A C 1
ATOM 2171 O O . LYS A 1 289 ? 0.967 63.536 1.450 1.00 35.89 289 LYS A O 1
ATOM 2177 N N . ASN A 1 290 ? 1.105 62.682 3.503 1.00 37.69 290 ASN A N 1
ATOM 2178 C CA . ASN A 1 290 ? 1.880 61.546 3.040 1.00 42.34 290 ASN A CA 1
ATOM 2179 C C . ASN A 1 290 ? 0.981 60.322 2.946 1.00 43.90 290 ASN A C 1
ATOM 2180 O O . ASN A 1 290 ? 0.674 59.912 1.791 1.00 44.00 290 ASN A O 1
#

Sequence (283 aa):
NGVCIAYYITDGRNPTFKLKDIPDKVDMVILFGLKYWSLQDTTKLPGGTGMMGSFKSYKDLDTQIRSLQSRGIKVLQNIDDDVSWQSSKPGGFASAAAYGDAIKSIVIDKWKLDGISLDIEHSGAKPNPIPTFPGYAATGYNGWYSGSMAATPAFLNVISELTKYFGTTAPNNKQLQIASGIDVYAWNKIMENFRNNFNYIQLQSYGANVSRTQLMMNYATGTNKIPASKMVFGAYAEGGTNQANDVEVAKWTPTQGAKGGMMIYTYNSNVSYANAVRDAVKN

B-factor: mean 20.57, std 9.46, range [5.92, 85.97]

CATH classification: 3.20.20.80

Radius of gyration: 17.79 Å; Cα contacts (8 Å, |Δi|>4): 666; chains: 1; bounding box: 48×45×35 Å

Nearest PDB structures (foldseek):
  1eok-assembly1_A  TM=1.003E+00  e=1.057E-61  Elizabethkingia meningoseptica
  2c0h-assembly1_A  TM=5.158E-01  e=5.053E-04  Mytilus edulis
  3vup-assembly2_B  TM=4.582E-01  e=9.277E-04  Aplysia kurodai
  8wbr-assembly1_B  TM=2.519E-01  e=4.586E+00  Klebsiella sp. BK-58
  7ocr-assembly1_B  TM=1.604E-01  e=7.017E+00  Acinetobacter baumannii ATCC 19606 = CIP 70.34 = JCM 6841

Solvent-accessible surface area: 10999 Å² total; per-residue (Å²): 155,13,12,0,0,0,3,1,10,0,49,18,69,62,89,120,22,73,0,90,62,1,32,95,108,6,46,8,0,0,0,27,5,0,58,20,132,8,0,76,70,40,120,172,40,84,25,39,63,52,63,0,22,14,5,165,40,33,163,22,0,57,82,2,0,73,36,0,45,103,100,63,9,72,0,0,0,4,0,28,2,64,83,27,2,34,48,80,107,1,32,67,53,70,45,14,42,27,1,0,69,13,0,67,53,10,0,18,61,105,16,120,0,26,0,0,0,0,10,2,50,66,79,22,62,98,23,145,112,83,69,134,23,69,15,97,85,43,0,0,19,130,28,48,101,70,22,2,1,8,4,41,102,26,0,27,76,0,0,43,27,0,15,107,42,0,4,68,105,15,98,112,135,24,16,0,0,0,2,1,4,2,26,4,19,0,0,43,104,0,0,112,76,16,42,87,22,0,35,47,0,0,0,46,2,60,43,5,66,43,72,58,0,28,39,0,0,58,21,0,24,57,83,8,136,3,53,15,71,26,0,0,0,3,0,66,1,62,32,37,128,23,69,71,44,3,26,87,4,3,137,32,89,3,121,72,28,71,22,6,0,1,0,0,29,0,0,0,31,52,39,86,4,0,38,25,0,24,49,6,6,33,140

Foldseek 3Di:
DFAEEAEDQQAQPLLVCALLNPDPLHAEYEYPQDELVCLVPVPPAAACHGSNVNAPGVVRVLVSQVSCVVVNRAYAYEYEQDQLLVPQQRVNHNHLLRVLVSSCCRQPVRSNGQAYEYEFAAAHAADVPHDFAPACQQALDGAAPNGGHACPVSNLSNVVSNLCPEFDVHPDNHAYEYEEAPRHNHPLVNLLPPLRRHQAYEYACELDAQVSVLSNVNCCCVPSVHQQLRYEYEYEVLVVPRLVRLLRNQQDAHPSGRHNGYYYDHCSNHVVSSVSSSVSNRD

InterPro domains:
  IPR001223 Glycoside hydrolase family 18, catalytic domain [PS51910] (48-329)
  IPR017853 Glycoside hydrolase superfamily [SSF51445] (47-323)
  IPR054978 Endo-beta-N-acetylglucosaminidase F3 [NF045481] (41-329)
  IPR057016 Endo-beta-N-acetylglucosaminidase EndoS/F2-like, TIM-barrel domain [PF23916] (62-309)

Organism: Elizabethkingia meningoseptica (NCBI:txid238)